Protein AF-A0A7V3ADU0-F1 (afdb_monomer_lite)

Secondary structure (DSSP, 8-state):
--------------------------PPPPHHHHHHHHHHHHHHHHHHTT-HHHHHHHHHHHHHH-TT-HHHHHHHHHHHHHTT-HHHHHHHHHHHHHHS---HHHHHHHHHHHHHTT-HHHHHHHHHHHHHHHHSTTS-HHHHH-SEEEEEEEEETTTEEEEEEEESS--TT---EEEEEEETT--EEEEEEEEEEEEE-TTSPEEEEEEEEETTEEEEEEEES--SSHHHHHHHHHHHHTT-S--SEEEEPPTTTTT--------SS--------------

Radius of gyration: 30.1 Å; chains: 1; bounding box: 126×41×64 Å

Sequence (283 aa):
MPQFRRGFRSAVLAVLAVLVPSGCEPEKPGADEEAMRALFEEARRLDAQGRHHEALVRYETILGKHPTWMSTRLNAGMAAYDSGQYQKAIGHFELIHKYGPTDWFIVRKLIQCYERVGRDDKVEEFRKKLADLRNRQDGSPLLKSYQGFTRDYMPVGTTMHLIGYEFFEPEKHGQFWLFKLEDLHRTPLSIFLLHSTPFHNASGQRLFYLTEACPGWMRIWYVGVEGRNYDWARRRVTEILQSKHTPLVVKPVPLDLDLLQVPGGTLAGKPTDENPQGAEPKK

Structure (mmCIF, N/CA/C/O backbone):
data_AF-A0A7V3ADU0-F1
#
_entry.id   AF-A0A7V3ADU0-F1
#
loop_
_atom_site.group_PDB
_atom_site.id
_atom_site.type_symbol
_atom_site.label_atom_id
_atom_site.label_alt_id
_atom_site.label_comp_id
_atom_site.label_asym_id
_atom_site.label_entity_id
_atom_site.label_seq_id
_atom_site.pdbx_PDB_ins_code
_atom_site.Cartn_x
_atom_site.Cartn_y
_atom_site.Cartn_z
_atom_site.occupancy
_atom_site.B_iso_or_equiv
_atom_site.auth_seq_id
_atom_site.auth_comp_id
_atom_site.auth_asym_id
_atom_site.auth_atom_id
_atom_site.pdbx_PDB_model_num
ATOM 1 N N . MET A 1 1 ? 104.519 -22.257 -33.222 1.00 31.58 1 MET A N 1
ATOM 2 C CA . MET A 1 1 ? 104.290 -21.588 -34.527 1.00 31.58 1 MET A CA 1
ATOM 3 C C . MET A 1 1 ? 103.259 -22.397 -35.302 1.00 31.58 1 MET A C 1
ATOM 5 O O . MET A 1 1 ? 103.362 -23.612 -35.181 1.00 31.58 1 MET A O 1
ATOM 9 N N . PRO A 1 2 ? 102.362 -21.818 -36.129 1.00 47.22 2 PRO A N 1
ATOM 10 C CA . PRO A 1 2 ? 101.916 -20.415 -36.297 1.00 47.22 2 PRO A CA 1
ATOM 11 C C . PRO A 1 2 ? 100.462 -20.205 -35.768 1.00 47.22 2 PRO A C 1
ATOM 13 O O . PRO A 1 2 ? 99.743 -21.176 -35.589 1.00 47.22 2 PRO A O 1
ATOM 16 N N . GLN A 1 3 ? 100.069 -19.025 -35.253 1.00 37.94 3 GLN A N 1
ATOM 17 C CA . GLN A 1 3 ? 99.417 -17.880 -35.950 1.00 37.94 3 GLN A CA 1
ATOM 18 C C . GLN A 1 3 ? 98.008 -18.221 -36.513 1.00 37.94 3 GLN A C 1
ATOM 20 O O . GLN A 1 3 ? 97.883 -19.199 -37.224 1.00 37.94 3 GLN A O 1
ATOM 25 N N . PHE A 1 4 ? 96.900 -17.494 -36.283 1.00 33.09 4 PHE A N 1
ATOM 26 C CA . PHE A 1 4 ? 96.720 -16.037 -36.291 1.00 33.09 4 PHE A CA 1
ATOM 27 C C . PHE A 1 4 ? 95.290 -15.611 -35.828 1.00 33.09 4 PHE A C 1
ATOM 29 O O . PHE A 1 4 ? 94.305 -16.243 -36.183 1.00 33.09 4 PHE A O 1
ATOM 36 N N . ARG A 1 5 ? 95.231 -14.457 -35.140 1.00 34.56 5 ARG A N 1
ATOM 37 C CA . ARG A 1 5 ? 94.236 -13.349 -35.177 1.00 34.56 5 ARG A CA 1
ATOM 38 C C . ARG A 1 5 ? 92.743 -13.493 -34.778 1.00 34.56 5 ARG A C 1
ATOM 40 O O . ARG A 1 5 ? 91.919 -13.995 -35.521 1.00 34.56 5 ARG A O 1
ATOM 47 N N . ARG A 1 6 ? 92.433 -12.738 -33.703 1.00 38.00 6 ARG A N 1
ATOM 48 C CA . ARG A 1 6 ? 91.493 -11.586 -33.566 1.00 38.00 6 ARG A CA 1
ATOM 49 C C . ARG A 1 6 ? 90.074 -11.685 -34.154 1.00 38.00 6 ARG A C 1
ATOM 51 O O . ARG A 1 6 ? 89.899 -11.690 -35.364 1.00 38.00 6 ARG A O 1
ATOM 58 N N . GLY A 1 7 ? 89.087 -11.420 -33.291 1.00 35.06 7 GLY A N 1
ATOM 59 C CA . GLY A 1 7 ? 87.788 -10.882 -33.706 1.00 35.06 7 GLY A CA 1
ATOM 60 C C . GLY A 1 7 ? 86.804 -10.678 -32.555 1.00 35.06 7 GLY A C 1
ATOM 61 O O . GLY A 1 7 ? 85.934 -11.506 -32.338 1.00 35.06 7 GLY A O 1
ATOM 62 N N . PHE A 1 8 ? 86.932 -9.569 -31.828 1.00 40.19 8 PHE A N 1
ATOM 63 C CA . PHE A 1 8 ? 85.918 -9.071 -30.896 1.00 40.19 8 PHE A CA 1
ATOM 64 C C . PHE A 1 8 ? 84.704 -8.594 -31.709 1.00 40.19 8 PHE A C 1
ATOM 66 O O . PHE A 1 8 ? 84.861 -7.667 -32.504 1.00 40.19 8 PHE A O 1
ATOM 73 N N . ARG A 1 9 ? 83.515 -9.178 -31.522 1.00 39.00 9 ARG A N 1
ATOM 74 C CA . ARG A 1 9 ? 82.239 -8.542 -31.891 1.00 39.00 9 ARG A CA 1
ATOM 75 C C . ARG A 1 9 ? 81.145 -8.942 -30.906 1.00 39.00 9 ARG A C 1
ATOM 77 O O . ARG A 1 9 ? 80.748 -10.100 -30.848 1.00 39.00 9 ARG A O 1
ATOM 84 N N . SER A 1 10 ? 80.683 -7.950 -30.147 1.00 41.22 10 SER A N 1
ATOM 85 C CA . SER A 1 10 ? 79.445 -7.971 -29.375 1.00 41.22 10 SER A CA 1
ATOM 86 C C . SER A 1 10 ? 78.294 -8.524 -30.214 1.00 41.22 10 SER A C 1
ATOM 88 O O . SER A 1 10 ? 78.014 -7.992 -31.288 1.00 41.22 10 SER A O 1
ATOM 90 N N . ALA A 1 11 ? 77.603 -9.541 -29.709 1.00 39.38 11 ALA A N 1
ATOM 91 C CA . ALA A 1 11 ? 76.276 -9.905 -30.184 1.00 39.38 11 ALA A CA 1
ATOM 92 C C . ALA A 1 11 ? 75.277 -9.508 -29.095 1.00 39.38 11 ALA A C 1
ATOM 94 O O . ALA A 1 11 ? 75.283 -10.030 -27.982 1.00 39.38 11 ALA A O 1
ATOM 95 N N . VAL A 1 12 ? 74.506 -8.481 -29.427 1.00 38.72 12 VAL A N 1
ATOM 96 C CA . VAL A 1 12 ? 73.470 -7.840 -28.624 1.00 38.72 12 VAL A CA 1
ATOM 97 C C . VAL A 1 12 ? 72.356 -8.841 -28.295 1.00 38.72 12 VAL A C 1
ATOM 99 O O . VAL A 1 12 ? 71.929 -9.605 -29.158 1.00 38.72 12 VAL A O 1
ATOM 102 N N . LEU A 1 13 ? 71.892 -8.810 -27.041 1.00 37.72 13 LEU A N 1
ATOM 103 C CA . LEU A 1 13 ? 70.675 -9.464 -26.551 1.00 37.72 13 LEU A CA 1
ATOM 104 C C . LEU A 1 13 ? 69.477 -9.144 -27.465 1.00 37.72 13 LEU A C 1
ATOM 106 O O . LEU A 1 13 ? 69.088 -7.984 -27.576 1.00 37.72 13 LEU A O 1
ATOM 110 N N . ALA A 1 14 ? 68.832 -10.165 -28.025 1.00 36.34 14 ALA A N 1
ATOM 111 C CA . ALA A 1 14 ? 67.485 -10.049 -28.579 1.00 36.34 14 ALA A CA 1
ATOM 112 C C . ALA A 1 14 ? 66.494 -10.714 -27.612 1.00 36.34 14 ALA A C 1
ATOM 114 O O . ALA A 1 14 ? 66.200 -11.902 -27.715 1.00 36.34 14 ALA A O 1
ATOM 115 N N . VAL A 1 15 ? 66.004 -9.944 -26.637 1.00 42.91 15 VAL A N 1
ATOM 116 C CA . VAL A 1 15 ? 64.814 -10.31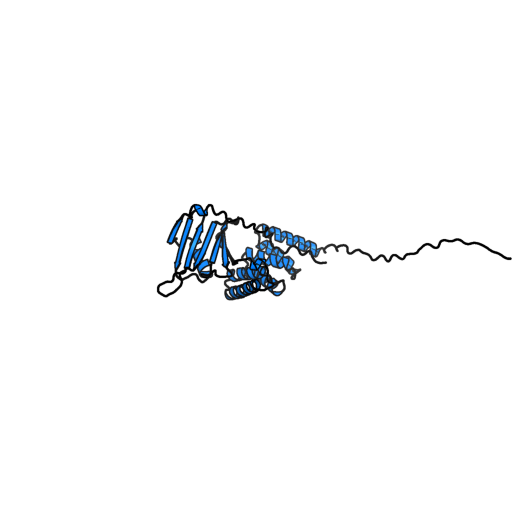2 -25.859 1.00 42.91 15 VAL A CA 1
ATOM 117 C C . VAL A 1 15 ? 63.607 -10.010 -26.741 1.00 42.91 15 VAL A C 1
ATOM 119 O O . VAL A 1 15 ? 63.278 -8.850 -26.979 1.00 42.91 15 VAL A O 1
ATOM 122 N N . LEU A 1 16 ? 62.963 -11.056 -27.256 1.00 37.78 16 LEU A N 1
ATOM 123 C CA . LEU A 1 16 ? 61.648 -10.960 -27.885 1.00 37.78 16 LEU A CA 1
ATOM 124 C C . LEU A 1 16 ? 60.620 -10.636 -26.793 1.00 37.78 16 LEU A C 1
ATOM 126 O O . LEU A 1 16 ? 60.102 -11.522 -26.117 1.00 37.78 16 LEU A O 1
ATOM 130 N N . ALA A 1 17 ? 60.352 -9.346 -26.600 1.00 41.62 17 ALA A N 1
ATOM 131 C CA . ALA A 1 17 ? 59.186 -8.887 -25.867 1.00 41.62 17 ALA A CA 1
ATOM 132 C C . ALA A 1 17 ? 57.942 -9.232 -26.696 1.00 41.62 17 ALA A C 1
ATOM 134 O O . ALA A 1 17 ? 57.637 -8.570 -27.688 1.00 41.62 17 ALA A O 1
ATOM 135 N N . VAL A 1 18 ? 57.234 -10.292 -26.307 1.00 44.09 18 VAL A N 1
ATOM 136 C CA . VAL A 1 18 ? 55.863 -10.518 -26.765 1.00 44.09 18 VAL A CA 1
ATOM 137 C C . VAL A 1 18 ? 55.027 -9.383 -26.181 1.00 44.09 18 VAL A C 1
ATOM 139 O O . VAL A 1 18 ? 54.710 -9.381 -24.993 1.00 44.09 18 VAL A O 1
ATOM 142 N N . LEU A 1 19 ? 54.719 -8.383 -27.011 1.00 41.94 19 LEU A N 1
ATOM 143 C CA . LEU A 1 19 ? 53.671 -7.414 -26.719 1.00 41.94 19 LEU A CA 1
ATOM 144 C C . LEU A 1 19 ? 52.355 -8.194 -26.634 1.00 41.94 19 LEU A C 1
ATOM 146 O O . LEU A 1 19 ? 51.742 -8.517 -27.648 1.00 41.94 19 LEU A O 1
ATOM 150 N N . VAL A 1 20 ? 51.926 -8.511 -25.417 1.00 43.88 20 VAL A N 1
ATOM 151 C CA . VAL A 1 20 ? 50.509 -8.741 -25.148 1.00 43.88 20 VAL A CA 1
ATOM 152 C C . VAL A 1 20 ? 49.863 -7.360 -25.249 1.00 43.88 20 VAL A C 1
ATOM 154 O O . VAL A 1 20 ? 50.251 -6.478 -24.478 1.00 43.88 20 VAL A O 1
ATOM 157 N N . PRO A 1 21 ? 48.936 -7.103 -26.188 1.00 41.72 21 PRO A N 1
ATOM 158 C CA . PRO A 1 21 ? 48.203 -5.853 -26.177 1.00 41.72 21 PRO A CA 1
ATOM 159 C C . PRO A 1 21 ? 47.276 -5.866 -24.955 1.00 41.72 21 PRO A C 1
ATOM 161 O O . PRO A 1 21 ? 46.146 -6.343 -25.002 1.00 41.72 21 PRO A O 1
ATOM 164 N N . SER A 1 22 ? 47.778 -5.343 -23.837 1.00 54.81 22 SER A N 1
ATOM 165 C CA . SER A 1 22 ? 46.960 -4.825 -22.745 1.00 54.81 22 SER A CA 1
ATOM 166 C C . SER A 1 22 ? 46.251 -3.581 -23.264 1.00 54.81 22 SER A C 1
ATOM 168 O O . SER A 1 22 ? 46.758 -2.469 -23.159 1.00 54.81 22 SER A O 1
ATOM 170 N N . GLY A 1 23 ? 45.097 -3.798 -23.883 1.00 45.12 23 GLY A N 1
ATOM 171 C CA . GLY A 1 23 ? 44.280 -2.752 -24.477 1.00 45.12 23 GLY A CA 1
ATOM 172 C C . GLY A 1 23 ? 42.814 -3.151 -24.490 1.00 45.12 23 GLY A C 1
ATOM 173 O O . GLY A 1 23 ? 42.194 -3.173 -25.542 1.00 45.12 23 GLY A O 1
ATOM 174 N N . CYS A 1 24 ? 42.249 -3.483 -23.327 1.00 38.91 24 CYS A N 1
ATOM 175 C CA . CYS A 1 24 ? 40.799 -3.433 -23.157 1.00 38.91 24 CYS A CA 1
ATOM 176 C C . CYS A 1 24 ? 40.421 -1.968 -22.885 1.00 38.91 24 CYS A C 1
ATOM 178 O O . CYS A 1 24 ? 40.098 -1.591 -21.755 1.00 38.91 24 CYS A O 1
ATOM 180 N N . GLU A 1 25 ? 40.513 -1.115 -23.909 1.00 46.88 25 GLU A N 1
ATOM 181 C CA . GLU A 1 25 ? 39.800 0.160 -23.855 1.00 46.88 25 GLU A CA 1
ATOM 182 C C . GLU A 1 25 ? 38.307 -0.160 -23.658 1.00 46.88 25 GLU A C 1
ATOM 184 O O . GLU A 1 25 ? 37.809 -1.119 -24.255 1.00 46.88 25 GLU A O 1
ATOM 189 N N . PRO A 1 26 ? 37.577 0.536 -22.765 1.00 49.56 26 PRO A N 1
ATOM 190 C CA . PRO A 1 26 ? 36.127 0.413 -22.734 1.00 49.56 26 PRO A CA 1
ATOM 191 C C . PRO A 1 26 ? 35.595 0.760 -24.125 1.00 49.56 26 PRO A C 1
ATOM 193 O O . PRO A 1 26 ? 35.726 1.899 -24.573 1.00 49.56 26 PRO A O 1
ATOM 196 N N . GLU A 1 27 ? 35.046 -0.243 -24.808 1.00 49.94 27 GLU A N 1
ATOM 197 C CA . GLU A 1 27 ? 34.383 -0.080 -26.094 1.00 49.94 27 GLU A CA 1
ATOM 198 C C . GLU A 1 27 ? 33.341 1.033 -25.939 1.00 49.94 27 GLU A C 1
ATOM 200 O O . GLU A 1 27 ? 32.563 1.044 -24.979 1.00 49.94 27 GLU A O 1
ATOM 205 N N . LYS A 1 28 ? 33.403 2.047 -26.808 1.00 55.00 28 LYS A N 1
ATOM 206 C CA . LYS A 1 28 ? 32.477 3.178 -26.722 1.00 55.00 28 LYS A CA 1
ATOM 207 C C . LYS A 1 28 ? 31.053 2.629 -26.855 1.00 55.00 28 LYS A C 1
ATOM 209 O O . LYS A 1 28 ? 30.822 1.846 -27.777 1.00 55.00 28 LYS A O 1
ATOM 214 N N . PRO A 1 29 ? 30.115 3.027 -25.976 1.00 60.91 29 PRO A N 1
ATOM 215 C CA . PRO A 1 29 ? 28.743 2.542 -26.050 1.00 60.91 29 PRO A CA 1
ATOM 216 C C . PRO A 1 29 ? 28.186 2.806 -27.451 1.00 60.91 29 PRO A C 1
ATOM 218 O O . PRO A 1 29 ? 28.376 3.890 -28.009 1.00 60.91 29 PRO A O 1
ATOM 221 N N . GLY A 1 30 ? 27.547 1.794 -28.040 1.00 74.75 30 GLY A N 1
ATOM 222 C CA . GLY A 1 30 ? 26.982 1.903 -29.383 1.00 74.75 30 GLY A CA 1
ATOM 223 C C . GLY A 1 30 ? 25.931 3.015 -29.455 1.00 74.75 30 GLY A C 1
ATOM 224 O O . GLY A 1 30 ? 25.286 3.331 -28.457 1.00 74.75 30 GLY A O 1
ATOM 225 N N . ALA A 1 31 ? 25.710 3.590 -30.641 1.00 74.81 31 ALA A N 1
ATOM 226 C CA . ALA A 1 31 ? 24.770 4.704 -30.828 1.00 74.81 31 ALA A CA 1
ATOM 227 C C . ALA A 1 31 ? 23.339 4.411 -30.314 1.00 74.81 31 ALA A C 1
ATOM 229 O O . ALA A 1 31 ? 22.648 5.320 -29.858 1.00 74.81 31 ALA A O 1
ATOM 230 N N . ASP A 1 32 ? 22.897 3.145 -30.342 1.00 81.88 32 ASP A N 1
ATOM 231 C CA . ASP A 1 32 ? 21.609 2.738 -29.756 1.00 81.88 32 ASP A CA 1
ATOM 232 C C . ASP A 1 32 ? 21.626 2.800 -28.219 1.00 81.88 32 ASP A C 1
ATOM 234 O O . ASP A 1 32 ? 20.651 3.238 -27.615 1.00 81.88 32 ASP A O 1
ATOM 238 N N . GLU A 1 33 ? 22.739 2.449 -27.573 1.00 80.81 33 GLU A N 1
ATOM 239 C CA . GLU A 1 33 ? 22.875 2.498 -26.114 1.00 80.81 33 GLU A CA 1
ATOM 240 C C . GLU A 1 33 ? 22.915 3.943 -25.598 1.00 80.81 33 GLU A C 1
ATOM 242 O O . GLU A 1 33 ? 22.283 4.264 -24.590 1.00 80.81 33 GLU A O 1
ATOM 247 N N . GLU A 1 34 ? 23.594 4.841 -26.317 1.00 88.00 34 GLU A N 1
ATOM 248 C CA . GLU A 1 34 ? 23.600 6.272 -26.000 1.00 88.00 34 GLU A CA 1
ATOM 249 C C . GLU A 1 34 ? 22.201 6.888 -26.155 1.00 88.00 34 GLU A C 1
ATOM 251 O O . GLU A 1 34 ? 21.737 7.611 -25.268 1.00 88.00 34 GLU A O 1
ATOM 256 N N . ALA A 1 35 ? 21.477 6.524 -27.220 1.00 91.06 35 ALA A N 1
ATOM 257 C CA . ALA A 1 35 ? 20.089 6.935 -27.410 1.00 91.06 35 ALA A CA 1
ATOM 258 C C . ALA A 1 35 ? 19.167 6.408 -26.294 1.00 91.06 35 ALA A C 1
ATOM 260 O O . ALA A 1 35 ? 18.332 7.157 -25.781 1.00 91.06 35 ALA A O 1
ATOM 261 N N . MET A 1 36 ? 19.323 5.146 -25.874 1.00 93.69 36 MET A N 1
ATOM 262 C CA . MET A 1 36 ? 18.546 4.586 -24.762 1.00 93.69 36 MET A CA 1
ATOM 263 C C . MET A 1 36 ? 18.880 5.253 -23.428 1.00 93.69 36 MET A C 1
ATOM 265 O O . MET A 1 36 ? 17.981 5.483 -22.618 1.00 93.69 36 MET A O 1
ATOM 269 N N . ARG A 1 37 ? 20.148 5.608 -23.201 1.00 92.50 37 ARG A N 1
ATOM 270 C CA . ARG A 1 37 ? 20.575 6.341 -22.006 1.00 92.50 37 ARG A CA 1
ATOM 271 C C . ARG A 1 37 ? 19.946 7.730 -21.954 1.00 92.50 37 ARG A C 1
ATOM 273 O O . ARG A 1 37 ? 19.377 8.089 -20.929 1.00 92.50 37 ARG A O 1
ATOM 280 N N . ALA A 1 38 ? 19.976 8.479 -23.057 1.00 95.12 38 ALA A N 1
ATOM 281 C CA . ALA A 1 38 ? 19.327 9.787 -23.141 1.00 95.12 38 ALA A CA 1
ATOM 282 C C . ALA A 1 38 ? 17.814 9.693 -22.874 1.00 95.12 38 ALA A C 1
ATOM 284 O O . ALA A 1 38 ? 17.264 10.480 -22.104 1.00 95.12 38 ALA A O 1
ATOM 285 N N . LEU A 1 39 ? 17.157 8.680 -23.444 1.00 96.56 39 LEU A N 1
ATOM 286 C CA . LEU A 1 39 ? 15.733 8.427 -23.235 1.00 96.56 39 LEU A CA 1
ATOM 287 C C . LEU A 1 39 ? 15.414 8.063 -21.778 1.00 96.56 39 LEU A C 1
ATOM 289 O O . LEU A 1 39 ? 14.401 8.494 -21.230 1.00 96.56 39 LEU A O 1
ATOM 293 N N . PHE A 1 40 ? 16.291 7.292 -21.135 1.00 97.25 40 PHE A N 1
ATOM 294 C CA . PHE A 1 40 ? 16.157 6.921 -19.731 1.00 97.25 40 PHE A CA 1
ATOM 295 C C . PHE A 1 40 ? 16.294 8.141 -18.811 1.00 97.25 40 PHE A C 1
ATOM 297 O O . PHE A 1 40 ? 15.533 8.285 -17.853 1.00 97.25 40 PHE A O 1
ATOM 304 N N . GLU A 1 41 ? 17.235 9.037 -19.107 1.00 97.56 41 GLU A N 1
ATOM 305 C CA . GLU A 1 41 ? 17.405 10.294 -18.374 1.00 97.56 41 GLU A CA 1
ATOM 306 C C . GLU A 1 41 ? 16.209 11.233 -18.546 1.00 97.56 41 GLU A C 1
ATOM 308 O O . GLU A 1 41 ? 15.726 11.808 -17.568 1.00 97.56 41 GLU A O 1
ATOM 313 N N . GLU A 1 42 ? 15.666 11.339 -19.761 1.00 97.88 42 GLU A N 1
ATOM 314 C CA . GLU A 1 42 ? 14.424 12.075 -20.004 1.00 97.88 42 GLU A CA 1
ATOM 315 C C . GLU A 1 42 ? 13.269 11.496 -19.177 1.00 97.88 42 GLU A C 1
ATOM 317 O O . GLU A 1 42 ? 12.553 12.252 -18.517 1.00 97.88 42 GLU A O 1
ATOM 322 N N . ALA A 1 43 ? 13.120 10.168 -19.167 1.00 97.81 43 ALA A N 1
ATOM 323 C CA . ALA A 1 43 ? 12.099 9.475 -18.390 1.00 97.81 43 ALA A CA 1
ATOM 324 C C . ALA A 1 43 ? 12.219 9.782 -16.889 1.00 97.81 43 ALA A C 1
ATOM 326 O O . ALA A 1 43 ? 11.235 10.182 -16.272 1.00 97.81 43 ALA A O 1
ATOM 327 N N . ARG A 1 44 ? 13.432 9.696 -16.319 1.00 97.69 44 ARG A N 1
ATOM 328 C CA . ARG A 1 44 ? 13.681 10.044 -14.906 1.00 97.69 44 ARG A CA 1
ATOM 329 C C . ARG A 1 44 ? 13.326 11.493 -14.602 1.00 97.69 44 ARG A C 1
ATOM 331 O O . ARG A 1 44 ? 12.733 11.783 -13.567 1.00 97.69 44 ARG A O 1
ATOM 338 N N . ARG A 1 45 ? 13.679 12.416 -15.499 1.00 98.25 45 ARG A N 1
ATOM 339 C CA . ARG A 1 45 ? 13.368 13.839 -15.333 1.00 98.25 45 ARG A CA 1
ATOM 340 C C . ARG A 1 45 ? 11.859 14.089 -15.353 1.00 98.25 45 ARG A C 1
ATOM 342 O O . ARG A 1 45 ? 11.380 14.911 -14.580 1.00 98.25 45 ARG A O 1
ATOM 349 N N . LEU A 1 46 ? 11.118 13.413 -16.234 1.00 98.12 46 LEU A N 1
ATOM 350 C CA . LEU A 1 46 ? 9.654 13.480 -16.276 1.00 98.12 46 LEU A CA 1
ATOM 351 C C . LEU A 1 46 ? 9.039 12.925 -14.987 1.00 98.12 46 LEU A C 1
ATOM 353 O O . LEU A 1 46 ? 8.158 13.558 -14.409 1.00 98.12 46 LEU A O 1
ATOM 357 N N . ASP A 1 47 ? 9.544 11.791 -14.509 1.00 93.56 47 ASP A N 1
ATOM 358 C CA . ASP A 1 47 ? 9.064 11.139 -13.291 1.00 93.56 47 ASP A CA 1
ATOM 359 C C . ASP A 1 47 ? 9.265 12.028 -12.054 1.00 93.56 47 ASP A C 1
ATOM 361 O O . ASP A 1 47 ? 8.326 12.288 -11.304 1.00 93.56 47 ASP A O 1
ATOM 365 N N . ALA A 1 48 ? 10.450 12.631 -11.922 1.00 93.69 48 ALA A N 1
ATOM 366 C CA . ALA A 1 48 ? 10.763 13.594 -10.864 1.00 93.69 48 ALA A CA 1
ATOM 367 C C . ALA A 1 48 ? 9.894 14.869 -10.908 1.00 93.69 48 ALA A C 1
ATOM 369 O O . ALA A 1 48 ? 9.766 15.568 -9.906 1.00 93.69 48 ALA A O 1
ATOM 370 N N . GLN A 1 49 ? 9.291 15.183 -12.059 1.00 94.81 49 GLN A N 1
ATOM 371 C CA . GLN A 1 49 ? 8.337 16.286 -12.225 1.00 94.81 49 GLN A CA 1
ATOM 372 C C . GLN A 1 49 ? 6.885 15.877 -11.925 1.00 94.81 49 GLN A C 1
ATOM 374 O O . GLN A 1 49 ? 5.977 16.675 -12.151 1.00 94.81 49 GLN A O 1
ATOM 379 N N . GLY A 1 50 ? 6.640 14.640 -11.480 1.00 91.12 50 GLY A N 1
ATOM 380 C CA . GLY A 1 50 ? 5.295 14.089 -11.294 1.00 91.12 50 GLY A CA 1
ATOM 381 C C . GLY A 1 50 ? 4.592 13.721 -12.607 1.00 91.12 50 GLY A C 1
ATOM 382 O O . GLY A 1 50 ? 3.414 13.365 -12.613 1.00 91.12 50 GLY A O 1
ATOM 383 N N . ARG A 1 51 ? 5.291 13.786 -13.751 1.00 96.56 51 ARG A N 1
ATOM 384 C CA . ARG A 1 51 ? 4.755 13.460 -15.086 1.00 96.56 51 ARG A CA 1
ATOM 385 C C . ARG A 1 51 ? 4.879 11.959 -15.353 1.00 96.56 51 ARG A C 1
ATOM 387 O O . ARG A 1 51 ? 5.428 11.528 -16.368 1.00 96.56 51 ARG A O 1
ATOM 394 N N . HIS A 1 52 ? 4.348 11.163 -14.428 1.00 96.56 52 HIS A N 1
ATOM 395 C CA . HIS A 1 52 ? 4.514 9.708 -14.375 1.00 96.56 52 HIS A CA 1
ATOM 396 C C . HIS A 1 52 ? 4.016 8.994 -15.642 1.00 96.56 52 HIS A C 1
ATOM 398 O O . HIS A 1 52 ? 4.639 8.046 -16.113 1.00 96.56 52 HIS A O 1
ATOM 404 N N . HIS A 1 53 ? 2.922 9.467 -16.251 1.00 97.81 53 HIS A N 1
ATOM 405 C CA . HIS A 1 53 ? 2.412 8.873 -17.492 1.00 97.81 53 HIS A CA 1
ATOM 406 C C . HIS A 1 53 ? 3.396 9.039 -18.662 1.00 97.81 53 HIS A C 1
ATOM 408 O O . HIS A 1 53 ? 3.647 8.094 -19.405 1.00 97.81 53 HIS A O 1
ATOM 414 N N . GLU A 1 54 ? 3.995 10.220 -18.809 1.00 98.19 54 GLU A N 1
ATOM 415 C CA . GLU A 1 54 ? 4.963 10.487 -19.876 1.00 98.19 54 GLU A CA 1
ATOM 416 C C . GLU A 1 54 ? 6.286 9.759 -19.624 1.00 98.19 54 GLU A C 1
ATOM 418 O O . GLU A 1 54 ? 6.870 9.205 -20.557 1.00 98.19 54 GLU A O 1
ATOM 423 N N . ALA A 1 55 ? 6.722 9.692 -18.361 1.00 98.50 55 ALA A N 1
ATOM 424 C CA . ALA A 1 55 ? 7.868 8.884 -17.955 1.00 98.50 55 ALA A CA 1
ATOM 425 C C . ALA A 1 55 ? 7.669 7.403 -18.316 1.00 98.50 55 ALA A C 1
ATOM 427 O O . ALA A 1 55 ? 8.552 6.795 -18.923 1.00 98.50 55 ALA A O 1
ATOM 428 N N . LEU A 1 56 ? 6.486 6.844 -18.027 1.00 98.50 56 LEU A N 1
ATOM 429 C CA . LEU A 1 56 ? 6.140 5.468 -18.385 1.00 98.50 56 LEU A CA 1
ATOM 430 C C . LEU A 1 56 ? 6.282 5.219 -19.889 1.00 98.50 56 LEU A C 1
ATOM 432 O O . LEU A 1 56 ? 6.903 4.232 -20.271 1.00 98.50 56 LEU A O 1
ATOM 436 N N . VAL A 1 57 ? 5.777 6.117 -20.741 1.00 98.31 57 VAL A N 1
ATOM 437 C CA . VAL A 1 57 ? 5.893 5.978 -22.206 1.00 98.31 57 VAL A CA 1
ATOM 438 C C . VAL A 1 57 ? 7.360 5.908 -22.644 1.00 98.31 57 VAL A C 1
ATOM 440 O O . VAL A 1 57 ? 7.721 5.095 -23.502 1.00 98.31 57 VAL A O 1
ATOM 443 N N . ARG A 1 58 ? 8.239 6.724 -22.044 1.00 98.25 58 ARG A N 1
ATOM 444 C CA . ARG A 1 58 ? 9.682 6.672 -22.330 1.00 98.25 58 ARG A CA 1
ATOM 445 C C . ARG A 1 58 ? 10.307 5.358 -21.865 1.00 98.25 58 ARG A C 1
ATOM 447 O O . ARG A 1 58 ? 11.048 4.744 -22.631 1.00 98.25 58 ARG A O 1
ATOM 454 N N . TYR A 1 59 ? 9.970 4.881 -20.667 1.00 98.38 59 TYR A N 1
ATOM 455 C CA . TYR A 1 59 ? 10.453 3.587 -20.180 1.00 98.38 59 TYR A CA 1
ATOM 456 C C . TYR A 1 59 ? 9.957 2.411 -21.031 1.00 98.38 59 TYR A C 1
ATOM 458 O O . TYR A 1 59 ? 10.749 1.536 -21.376 1.00 98.38 59 TYR A O 1
ATOM 466 N N . GLU A 1 60 ? 8.682 2.393 -21.425 1.00 97.94 60 GLU A N 1
ATOM 467 C CA . GLU A 1 60 ? 8.112 1.366 -22.308 1.00 97.94 60 GLU A CA 1
ATOM 468 C C . GLU A 1 60 ? 8.789 1.376 -23.691 1.00 97.94 60 GLU A C 1
ATOM 470 O O . GLU A 1 60 ? 9.040 0.312 -24.256 1.00 97.94 60 GLU A O 1
ATOM 475 N N . THR A 1 61 ? 9.181 2.552 -24.198 1.00 97.06 61 THR A N 1
ATOM 476 C CA . THR A 1 61 ? 9.950 2.672 -25.450 1.00 97.06 61 THR A CA 1
ATOM 477 C C . THR A 1 61 ? 11.318 1.991 -25.343 1.00 97.06 61 THR A C 1
ATOM 479 O O . THR A 1 61 ? 11.708 1.248 -26.244 1.00 97.06 61 THR A O 1
ATOM 482 N N . ILE A 1 62 ? 12.030 2.188 -24.227 1.00 96.88 62 ILE A N 1
ATOM 483 C CA . ILE A 1 62 ? 13.315 1.516 -23.964 1.00 96.88 62 ILE A CA 1
ATOM 484 C C . ILE A 1 62 ? 13.108 0.001 -23.881 1.00 96.88 62 ILE A C 1
ATOM 486 O O . ILE A 1 62 ? 13.820 -0.761 -24.532 1.00 96.88 62 ILE A O 1
ATOM 490 N N . LEU A 1 63 ? 12.096 -0.442 -23.129 1.00 96.06 63 LEU A N 1
ATOM 491 C CA . LEU A 1 63 ? 11.784 -1.863 -22.945 1.00 96.06 63 LEU A CA 1
ATOM 492 C C . LEU A 1 63 ? 11.319 -2.556 -24.232 1.00 96.06 63 LEU A C 1
ATOM 494 O O . LEU A 1 63 ? 11.449 -3.773 -24.333 1.00 96.06 63 LEU A O 1
ATOM 498 N N . GLY A 1 64 ? 10.799 -1.810 -25.210 1.00 95.69 64 GLY A N 1
ATOM 499 C CA . GLY A 1 64 ? 10.468 -2.339 -26.534 1.00 95.69 64 GLY A CA 1
ATOM 500 C C . GLY A 1 64 ? 11.699 -2.803 -27.319 1.00 95.69 64 GLY A C 1
ATOM 501 O O . GLY A 1 64 ? 11.613 -3.770 -28.070 1.00 95.69 64 GLY A O 1
ATOM 502 N N . LYS A 1 65 ? 12.851 -2.152 -27.112 1.00 94.31 65 LYS A N 1
ATOM 503 C CA . LYS A 1 65 ? 14.139 -2.549 -27.703 1.00 94.31 65 LYS A CA 1
ATOM 504 C C . LYS A 1 65 ? 14.930 -3.488 -26.798 1.00 94.31 65 LYS A C 1
ATOM 506 O O . LYS A 1 65 ? 15.521 -4.453 -27.270 1.00 94.31 65 LYS A O 1
ATOM 511 N N . HIS A 1 66 ? 14.903 -3.216 -25.497 1.00 93.31 66 HIS A N 1
ATOM 512 C CA . HIS A 1 66 ? 15.699 -3.903 -24.484 1.00 93.31 66 HIS A CA 1
ATOM 513 C C . HIS A 1 66 ? 14.797 -4.492 -23.386 1.00 93.31 66 HIS A C 1
ATOM 515 O O . HIS A 1 66 ? 14.771 -4.006 -22.252 1.00 93.31 66 HIS A O 1
ATOM 521 N N . PRO A 1 67 ? 14.030 -5.559 -23.684 1.00 92.50 67 PRO A N 1
ATOM 522 C CA . PRO A 1 67 ? 13.006 -6.084 -22.776 1.00 92.50 67 PRO A CA 1
ATOM 523 C C . PRO A 1 67 ? 13.570 -6.695 -21.486 1.00 92.50 67 PRO A C 1
ATOM 525 O O . PRO A 1 67 ? 12.830 -6.877 -20.515 1.00 92.50 67 PRO A O 1
ATOM 528 N N . THR A 1 68 ? 14.863 -7.011 -21.455 1.00 90.94 68 THR A N 1
ATOM 529 C CA . THR A 1 68 ? 15.552 -7.627 -20.314 1.00 90.94 68 THR A CA 1
ATOM 530 C C . THR A 1 68 ? 16.125 -6.609 -19.324 1.00 90.94 68 THR A C 1
ATOM 532 O O . THR A 1 68 ? 16.616 -7.008 -18.269 1.00 90.94 68 THR A O 1
ATOM 535 N N . TRP A 1 69 ? 16.049 -5.303 -19.608 1.00 92.94 69 TRP A N 1
ATOM 536 C CA . TRP A 1 69 ? 16.583 -4.261 -18.728 1.00 92.94 69 TRP A CA 1
ATOM 537 C C . TRP A 1 69 ? 15.710 -4.069 -17.480 1.00 92.94 69 TRP A C 1
ATOM 539 O O . TRP A 1 69 ? 14.724 -3.327 -17.470 1.00 92.94 69 TRP A O 1
ATOM 549 N N . MET A 1 70 ? 16.081 -4.760 -16.400 1.00 92.19 70 MET A N 1
ATOM 550 C CA . MET A 1 70 ? 15.289 -4.820 -15.166 1.00 92.19 70 MET A CA 1
ATOM 551 C C . MET A 1 70 ? 15.189 -3.484 -14.424 1.00 92.19 70 MET A C 1
ATOM 553 O O . MET A 1 70 ? 14.139 -3.200 -13.857 1.00 92.19 70 MET A O 1
ATOM 557 N N . SER A 1 71 ? 16.224 -2.640 -14.453 1.00 92.31 71 SER A N 1
ATOM 558 C CA . SER A 1 71 ? 16.183 -1.305 -13.833 1.00 92.31 71 SER A CA 1
ATOM 559 C C . SER A 1 71 ? 15.170 -0.389 -14.528 1.00 92.31 71 SER A C 1
ATOM 561 O O . SER A 1 71 ? 14.355 0.261 -13.878 1.00 92.31 71 SER A O 1
ATOM 563 N N . THR A 1 72 ? 15.137 -0.399 -15.862 1.00 96.19 72 THR A N 1
ATOM 564 C CA . THR A 1 72 ? 14.111 0.298 -16.649 1.00 96.19 72 THR A CA 1
ATOM 565 C C . THR A 1 72 ? 12.723 -0.266 -16.367 1.00 96.19 72 THR A C 1
ATOM 567 O O . THR A 1 72 ? 11.771 0.495 -16.213 1.00 96.19 72 THR A O 1
ATOM 570 N N . ARG A 1 73 ? 12.597 -1.592 -16.245 1.00 96.94 73 ARG A N 1
ATOM 571 C CA . ARG A 1 73 ? 11.326 -2.244 -15.908 1.00 96.94 73 ARG A CA 1
ATOM 572 C C . ARG A 1 73 ? 10.821 -1.857 -14.523 1.00 96.94 73 ARG A C 1
ATOM 574 O O . ARG A 1 73 ? 9.619 -1.663 -14.366 1.00 96.94 73 ARG A O 1
ATOM 581 N N . LEU A 1 74 ? 11.718 -1.726 -13.550 1.00 96.56 74 LEU A N 1
ATOM 582 C CA . LEU A 1 74 ? 11.389 -1.263 -12.207 1.00 96.56 74 LEU A CA 1
ATOM 583 C C . LEU A 1 74 ? 10.817 0.154 -12.251 1.00 96.56 74 LEU A C 1
ATOM 585 O O . LEU A 1 74 ? 9.733 0.384 -11.720 1.00 96.56 74 LEU A O 1
ATOM 589 N N . ASN A 1 75 ? 11.486 1.064 -12.959 1.00 97.56 75 ASN A N 1
ATOM 590 C CA . ASN A 1 75 ? 11.031 2.448 -13.081 1.00 97.56 75 ASN A CA 1
ATOM 591 C C . ASN A 1 75 ? 9.727 2.562 -13.882 1.00 97.56 75 ASN A C 1
ATOM 593 O O . ASN A 1 75 ? 8.856 3.341 -13.512 1.00 97.56 75 ASN A O 1
ATOM 597 N N . ALA A 1 76 ? 9.529 1.727 -14.908 1.00 98.31 76 ALA A N 1
ATOM 598 C CA . ALA A 1 76 ? 8.241 1.612 -15.591 1.00 98.31 76 ALA A CA 1
ATOM 599 C C . ALA A 1 76 ? 7.130 1.157 -14.630 1.00 98.31 76 ALA A C 1
ATOM 601 O O . ALA A 1 76 ? 6.057 1.750 -14.601 1.00 98.31 76 ALA A O 1
ATOM 602 N N . GLY A 1 77 ? 7.384 0.138 -13.802 1.00 98.00 77 GLY A N 1
ATOM 603 C CA . GLY A 1 77 ? 6.426 -0.324 -12.796 1.00 98.00 77 GLY A CA 1
ATOM 604 C C . GLY A 1 77 ? 6.064 0.761 -11.778 1.00 98.00 77 GLY A C 1
ATOM 605 O O . GLY A 1 77 ? 4.887 0.936 -11.465 1.00 98.00 77 GLY A O 1
ATOM 606 N N . MET A 1 78 ? 7.056 1.522 -11.311 1.00 97.50 78 MET A N 1
ATOM 607 C CA . MET A 1 78 ? 6.860 2.658 -10.404 1.00 97.50 78 MET A CA 1
ATOM 608 C C . MET A 1 78 ? 6.043 3.778 -11.058 1.00 97.50 78 MET A C 1
ATOM 610 O O . MET A 1 78 ? 4.981 4.122 -10.551 1.00 97.50 78 MET A O 1
ATOM 614 N N . ALA A 1 79 ? 6.447 4.250 -12.239 1.00 98.00 79 ALA A N 1
ATOM 615 C CA . ALA A 1 79 ? 5.726 5.287 -12.978 1.00 98.00 79 ALA A CA 1
ATOM 616 C C . ALA A 1 79 ? 4.290 4.857 -13.347 1.00 98.00 79 ALA A C 1
ATOM 618 O O . ALA A 1 79 ? 3.350 5.656 -13.309 1.00 98.00 79 ALA A O 1
ATOM 619 N N . ALA A 1 80 ? 4.073 3.577 -13.668 1.00 98.44 80 ALA A N 1
ATOM 620 C CA . ALA A 1 80 ? 2.737 3.025 -13.874 1.00 98.44 80 ALA A CA 1
ATOM 621 C C . ALA A 1 80 ? 1.899 3.046 -12.586 1.00 98.44 80 ALA A C 1
ATOM 623 O O . ALA A 1 80 ? 0.721 3.392 -12.639 1.00 98.44 80 ALA A O 1
ATOM 624 N N . TYR A 1 81 ? 2.489 2.715 -11.435 1.00 96.50 81 TYR A N 1
ATOM 625 C CA . TYR A 1 81 ? 1.806 2.774 -10.142 1.00 96.50 81 TYR A CA 1
ATOM 626 C C . TYR A 1 81 ? 1.420 4.212 -9.772 1.00 96.50 81 TYR A C 1
ATOM 628 O O . TYR A 1 81 ? 0.256 4.473 -9.463 1.00 96.50 81 TYR A O 1
ATOM 636 N N . ASP A 1 82 ? 2.366 5.146 -9.874 1.00 92.94 82 ASP A N 1
ATOM 637 C CA . ASP A 1 82 ? 2.182 6.546 -9.478 1.00 92.94 82 ASP A CA 1
ATOM 638 C C . ASP A 1 82 ? 1.238 7.303 -10.433 1.00 92.94 82 ASP A C 1
ATOM 640 O O . ASP A 1 82 ? 0.525 8.215 -10.022 1.00 92.94 82 ASP A O 1
ATOM 644 N N . SER A 1 83 ? 1.131 6.869 -11.695 1.00 94.12 83 SER A N 1
ATOM 645 C CA . SER A 1 83 ? 0.104 7.350 -12.639 1.00 94.12 83 SER A CA 1
ATOM 646 C C . SER A 1 83 ? -1.262 6.659 -12.500 1.00 94.12 83 SER A C 1
ATOM 648 O O . SER A 1 83 ? -2.154 6.901 -13.314 1.00 94.12 83 SER A O 1
ATOM 650 N N . GLY A 1 84 ? -1.449 5.778 -11.510 1.00 93.44 84 GLY A N 1
ATOM 651 C CA . GLY A 1 84 ? -2.704 5.055 -11.278 1.00 93.44 84 GLY A CA 1
ATOM 652 C C . GLY A 1 84 ? -2.987 3.915 -12.268 1.00 93.44 84 GLY A C 1
ATOM 653 O O . GLY A 1 84 ? -4.051 3.298 -12.220 1.00 93.44 84 GLY A O 1
ATOM 654 N N . GLN A 1 85 ? -2.041 3.579 -13.150 1.00 97.44 85 GLN A N 1
ATOM 655 C CA . GLN A 1 85 ? -2.134 2.474 -14.110 1.00 97.44 85 GLN A CA 1
ATOM 656 C C . GLN A 1 85 ? -1.752 1.136 -13.451 1.00 97.44 85 GLN A C 1
ATOM 658 O O . GLN A 1 85 ? -0.843 0.430 -13.895 1.00 97.44 85 GLN A O 1
ATOM 663 N N . TYR A 1 86 ? -2.466 0.758 -12.388 1.00 97.38 86 TYR A N 1
ATOM 664 C CA . TYR A 1 86 ? -2.099 -0.368 -11.520 1.00 97.38 86 TYR A CA 1
ATOM 665 C C . TYR A 1 86 ? -1.979 -1.712 -12.253 1.00 97.38 86 TYR A C 1
ATOM 667 O O . TYR A 1 86 ? -1.072 -2.482 -11.960 1.00 97.38 86 TYR A O 1
ATOM 675 N N . GLN A 1 87 ? -2.824 -1.984 -13.254 1.00 98.31 87 GLN A N 1
ATOM 676 C CA . GLN A 1 87 ? -2.723 -3.213 -14.058 1.00 98.31 87 GLN A CA 1
ATOM 677 C C . GLN A 1 87 ? -1.408 -3.294 -14.852 1.00 98.31 87 GLN A C 1
ATOM 679 O O . GLN A 1 87 ? -0.788 -4.354 -14.922 1.00 98.31 87 GLN A O 1
ATOM 684 N N . LYS A 1 88 ? -0.929 -2.169 -15.403 1.00 98.25 88 LYS A N 1
ATOM 685 C CA . LYS A 1 88 ? 0.385 -2.124 -16.064 1.00 98.25 88 LYS A CA 1
ATOM 686 C C . LYS A 1 88 ? 1.519 -2.292 -15.058 1.00 98.25 88 LYS A C 1
ATOM 688 O O . LYS A 1 88 ? 2.463 -3.034 -15.323 1.00 98.25 88 LYS A O 1
ATOM 693 N N . ALA A 1 89 ? 1.407 -1.643 -13.897 1.00 98.44 89 ALA A N 1
ATOM 694 C CA . ALA A 1 89 ? 2.379 -1.778 -12.816 1.00 98.44 89 ALA A CA 1
ATOM 695 C C . ALA A 1 89 ? 2.540 -3.248 -12.391 1.00 98.44 89 ALA A C 1
ATOM 697 O O . ALA A 1 89 ? 3.668 -3.734 -12.312 1.00 98.44 89 ALA A O 1
ATOM 698 N N . ILE A 1 90 ? 1.426 -3.980 -12.232 1.00 98.44 90 ILE A N 1
ATOM 699 C CA . ILE A 1 90 ? 1.421 -5.432 -11.979 1.00 98.44 90 ILE A CA 1
ATOM 700 C C . ILE A 1 90 ? 2.223 -6.158 -13.058 1.00 98.44 90 ILE A C 1
ATOM 702 O O . ILE A 1 90 ? 3.154 -6.881 -12.720 1.00 98.44 90 ILE A O 1
ATOM 706 N N . GLY A 1 91 ? 1.941 -5.916 -14.342 1.00 97.94 91 GLY A N 1
ATOM 707 C CA . GLY A 1 91 ? 2.669 -6.560 -15.441 1.00 97.94 91 GLY A CA 1
ATOM 708 C C . GLY A 1 91 ? 4.187 -6.345 -15.380 1.00 97.94 91 GLY A C 1
ATOM 709 O O . GLY A 1 91 ? 4.960 -7.287 -15.567 1.00 97.94 91 GLY A O 1
ATOM 710 N N . HIS A 1 92 ? 4.644 -5.129 -15.064 1.00 97.88 92 HIS A N 1
ATOM 711 C CA . HIS A 1 92 ? 6.074 -4.860 -14.887 1.00 97.88 92 HIS A CA 1
ATOM 712 C C . HIS A 1 92 ? 6.654 -5.568 -13.657 1.00 97.88 92 HIS A C 1
ATOM 714 O O . HIS A 1 92 ? 7.693 -6.222 -13.774 1.00 97.88 92 HIS A O 1
ATOM 720 N N . PHE A 1 93 ? 5.996 -5.473 -12.500 1.00 97.75 93 PHE A N 1
ATOM 721 C CA . PHE A 1 93 ? 6.492 -6.060 -11.255 1.00 97.75 93 PHE A CA 1
ATOM 722 C C . PHE A 1 93 ? 6.446 -7.590 -11.251 1.00 97.75 93 PHE A C 1
ATOM 724 O O . PHE A 1 93 ? 7.366 -8.212 -10.727 1.00 97.75 93 PHE A O 1
ATOM 731 N N . GLU A 1 94 ? 5.451 -8.222 -11.873 1.00 96.75 94 GLU A N 1
ATOM 732 C CA . GLU A 1 94 ? 5.391 -9.682 -12.005 1.00 96.75 94 GLU A CA 1
ATOM 733 C C . GLU A 1 94 ? 6.511 -10.221 -12.891 1.00 96.75 94 GLU A C 1
ATOM 735 O O . GLU A 1 94 ? 7.097 -11.258 -12.582 1.00 96.75 94 GLU A O 1
ATOM 740 N N . LEU A 1 95 ? 6.866 -9.503 -13.959 1.00 95.75 95 LEU A N 1
ATOM 741 C CA . LEU A 1 95 ? 8.016 -9.859 -14.787 1.00 95.75 95 LEU A CA 1
ATOM 742 C C . LEU A 1 95 ? 9.331 -9.753 -14.003 1.00 95.75 95 LEU A C 1
ATOM 744 O O . LEU A 1 95 ? 10.170 -10.647 -14.117 1.00 95.75 95 LEU A O 1
ATOM 748 N N . ILE A 1 9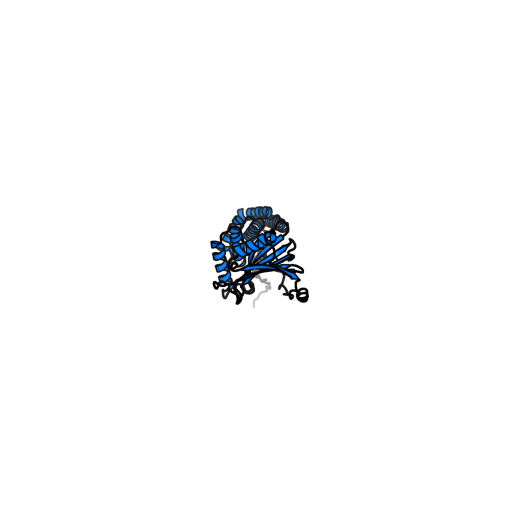6 ? 9.498 -8.720 -13.168 1.00 95.81 96 ILE A N 1
ATOM 749 C CA . ILE A 1 96 ? 10.662 -8.619 -12.271 1.00 95.81 96 ILE A CA 1
ATOM 750 C C . ILE A 1 96 ? 10.643 -9.756 -11.247 1.00 95.81 96 ILE A C 1
ATOM 752 O O . ILE A 1 96 ? 11.661 -10.400 -11.040 1.00 95.81 96 ILE A O 1
ATOM 756 N N . HIS A 1 97 ? 9.492 -10.055 -10.645 1.00 94.81 97 HIS A N 1
ATOM 757 C CA . HIS A 1 97 ? 9.367 -11.138 -9.672 1.00 94.81 97 HIS A CA 1
ATOM 758 C C . HIS A 1 97 ? 9.677 -12.516 -10.278 1.00 94.81 97 HIS A C 1
ATOM 760 O O . HIS A 1 97 ? 10.236 -13.373 -9.598 1.00 94.81 97 HIS A O 1
ATOM 766 N N . LYS A 1 98 ? 9.323 -12.729 -11.552 1.00 93.69 98 LYS A N 1
ATOM 767 C CA . LYS A 1 98 ? 9.513 -13.997 -12.264 1.00 93.69 98 LYS A CA 1
ATOM 768 C C . LYS A 1 98 ? 10.940 -14.209 -12.770 1.00 93.69 98 LYS A C 1
ATOM 770 O O . LYS A 1 98 ? 11.413 -15.341 -12.757 1.00 93.69 98 LYS A O 1
ATOM 775 N N . TYR A 1 99 ? 11.589 -13.157 -13.269 1.00 90.69 99 TYR A N 1
ATOM 776 C CA . TYR A 1 99 ? 12.863 -13.269 -13.996 1.00 90.69 99 TYR A CA 1
ATOM 777 C C . TYR A 1 99 ? 14.025 -12.510 -13.351 1.00 90.69 99 TYR A C 1
ATOM 779 O O . TYR A 1 99 ? 15.177 -12.731 -13.717 1.00 90.69 99 TYR A O 1
ATOM 787 N N . GLY A 1 100 ? 13.736 -11.584 -12.443 1.00 81.81 100 GLY A N 1
ATOM 788 C CA . GLY A 1 100 ? 14.723 -10.808 -11.709 1.00 81.81 100 GLY A CA 1
ATOM 789 C C . GLY A 1 100 ? 14.984 -11.365 -10.308 1.00 81.81 100 GLY A C 1
ATOM 790 O O . GLY A 1 100 ? 14.483 -12.430 -9.937 1.00 81.81 100 GLY A O 1
ATOM 791 N N . PRO A 1 101 ? 15.771 -10.636 -9.502 1.00 73.88 101 PRO A N 1
ATOM 792 C CA . PRO A 1 101 ? 15.973 -10.968 -8.101 1.00 73.88 101 PRO A CA 1
ATOM 793 C C . PRO A 1 101 ? 14.638 -11.008 -7.352 1.00 73.88 101 PRO A C 1
ATOM 795 O O . PRO A 1 101 ? 13.828 -10.083 -7.439 1.00 73.88 101 PRO A O 1
ATOM 798 N N . THR A 1 102 ? 14.412 -12.077 -6.589 1.00 74.81 102 THR A N 1
ATOM 799 C CA . THR A 1 102 ? 13.255 -12.177 -5.694 1.00 74.81 102 THR A CA 1
ATOM 800 C C . THR A 1 102 ? 13.462 -11.263 -4.485 1.00 74.81 102 THR A C 1
ATOM 802 O O . THR A 1 102 ? 13.896 -11.705 -3.425 1.00 74.81 102 THR A O 1
ATOM 805 N N . ASP A 1 103 ? 13.171 -9.976 -4.662 1.00 84.38 103 ASP A N 1
ATOM 806 C CA . ASP A 1 103 ? 13.311 -8.948 -3.631 1.00 84.38 103 ASP A CA 1
ATOM 807 C C . ASP A 1 103 ? 11.969 -8.658 -2.934 1.00 84.38 103 ASP A C 1
ATOM 809 O O . ASP A 1 103 ? 10.906 -8.565 -3.560 1.00 84.38 103 ASP A O 1
ATOM 813 N N . TRP A 1 104 ? 12.026 -8.483 -1.615 1.00 92.81 104 TRP A N 1
ATOM 814 C CA . TRP A 1 104 ? 10.892 -8.118 -0.773 1.00 92.81 104 TRP A CA 1
ATOM 815 C C . TRP A 1 104 ? 10.287 -6.768 -1.173 1.00 92.81 104 TRP A C 1
ATOM 817 O O . TRP A 1 104 ? 9.080 -6.574 -1.009 1.00 92.81 104 TRP A O 1
ATOM 827 N N . PHE A 1 105 ? 11.084 -5.863 -1.753 1.00 93.06 105 PHE A N 1
ATOM 828 C CA . PHE A 1 105 ? 10.588 -4.599 -2.297 1.00 93.06 105 PHE A CA 1
ATOM 829 C C . PHE A 1 105 ? 9.544 -4.825 -3.403 1.00 93.06 105 PHE A C 1
ATOM 831 O O . PHE A 1 105 ? 8.465 -4.227 -3.370 1.00 93.06 105 PHE A O 1
ATOM 838 N N . ILE A 1 106 ? 9.832 -5.728 -4.347 1.00 95.69 106 ILE A N 1
ATOM 839 C CA . ILE A 1 106 ? 8.936 -6.057 -5.467 1.00 95.69 106 ILE A CA 1
ATOM 840 C C . ILE A 1 106 ? 7.677 -6.752 -4.957 1.00 95.69 106 ILE A C 1
ATOM 842 O O . ILE A 1 106 ? 6.572 -6.409 -5.373 1.00 95.69 106 ILE A O 1
ATOM 846 N N . VAL A 1 107 ? 7.824 -7.673 -4.000 1.00 96.06 107 VAL A N 1
ATOM 847 C CA . VAL A 1 107 ? 6.683 -8.329 -3.344 1.00 96.06 107 VAL A CA 1
ATOM 848 C C . VAL A 1 107 ? 5.768 -7.296 -2.679 1.00 96.06 107 VAL A C 1
ATOM 850 O O . VAL A 1 107 ? 4.556 -7.331 -2.882 1.00 96.06 107 VAL A O 1
ATOM 853 N N . ARG A 1 108 ? 6.331 -6.321 -1.954 1.00 95.38 108 ARG A N 1
ATOM 854 C CA . ARG A 1 108 ? 5.563 -5.222 -1.350 1.00 95.38 108 ARG A CA 1
ATOM 855 C C . ARG A 1 108 ? 4.844 -4.372 -2.403 1.00 95.38 108 ARG A C 1
ATOM 857 O O . ARG A 1 108 ? 3.692 -3.999 -2.196 1.00 95.38 108 ARG A O 1
ATOM 864 N N . LYS A 1 109 ? 5.493 -4.069 -3.532 1.00 96.31 109 LYS A N 1
ATOM 865 C CA . LYS A 1 109 ? 4.870 -3.312 -4.631 1.00 96.31 109 LYS A CA 1
ATOM 866 C C . LYS A 1 109 ? 3.729 -4.079 -5.297 1.00 96.31 109 LYS A C 1
ATOM 868 O O . LYS A 1 109 ? 2.710 -3.470 -5.611 1.00 96.31 109 LYS A O 1
ATOM 873 N N . LEU A 1 110 ? 3.846 -5.399 -5.438 1.00 97.44 110 LEU A N 1
ATOM 874 C CA . LEU A 1 110 ? 2.750 -6.246 -5.914 1.00 97.44 110 LEU A CA 1
ATOM 875 C C . LEU A 1 110 ? 1.562 -6.236 -4.949 1.00 97.44 110 LEU A C 1
ATOM 877 O O . LEU A 1 110 ? 0.438 -6.090 -5.416 1.00 97.44 110 LEU A O 1
ATOM 881 N N . ILE A 1 111 ? 1.793 -6.301 -3.630 1.00 96.50 111 ILE A N 1
ATOM 882 C CA . ILE A 1 111 ? 0.718 -6.153 -2.631 1.00 96.50 111 ILE A CA 1
ATOM 883 C C . ILE A 1 111 ? -0.027 -4.830 -2.842 1.00 96.50 111 ILE A C 1
ATOM 885 O O . ILE A 1 111 ? -1.242 -4.845 -3.007 1.00 96.50 111 ILE A O 1
ATOM 889 N N . GLN A 1 112 ? 0.703 -3.712 -2.926 1.00 96.00 112 GLN A N 1
ATOM 890 C CA . GLN A 1 112 ? 0.113 -2.389 -3.163 1.00 96.00 112 GLN A CA 1
ATOM 891 C C . GLN A 1 112 ? -0.711 -2.359 -4.453 1.00 96.00 112 GLN A C 1
ATOM 893 O O . GLN A 1 112 ? -1.844 -1.892 -4.456 1.00 96.00 112 GLN A O 1
ATOM 898 N N . CYS A 1 113 ? -0.187 -2.885 -5.562 1.00 97.06 113 CYS A N 1
ATOM 899 C CA . CYS A 1 113 ? -0.933 -2.889 -6.817 1.00 97.06 113 CYS A CA 1
ATOM 900 C C . CYS A 1 113 ? -2.202 -3.747 -6.739 1.00 97.06 113 CYS A C 1
ATOM 902 O O . CYS A 1 113 ? -3.254 -3.321 -7.213 1.00 97.06 113 CYS A O 1
ATOM 904 N N . TYR A 1 114 ? -2.105 -4.942 -6.148 1.00 97.44 114 TYR A N 1
ATOM 905 C CA . TYR A 1 114 ? -3.225 -5.871 -6.025 1.00 97.44 114 TYR A CA 1
ATOM 906 C C . TYR A 1 114 ? -4.325 -5.353 -5.101 1.00 97.44 114 TYR A C 1
ATOM 908 O O . TYR A 1 114 ? -5.504 -5.507 -5.420 1.00 97.44 114 TYR A O 1
ATOM 916 N N . GLU A 1 115 ? -3.946 -4.647 -4.039 1.00 94.19 115 GLU A N 1
ATOM 917 C CA . GLU A 1 115 ? -4.856 -3.902 -3.170 1.00 94.19 115 GLU A CA 1
ATOM 918 C C . GLU A 1 115 ? -5.621 -2.836 -3.977 1.00 94.19 115 GLU A C 1
ATOM 920 O O . GLU A 1 115 ? -6.846 -2.742 -3.914 1.00 94.19 115 GLU A O 1
ATOM 925 N N . ARG A 1 116 ? -4.927 -2.074 -4.836 1.00 93.19 116 ARG A N 1
ATOM 926 C CA . ARG A 1 116 ? -5.559 -1.028 -5.658 1.00 93.19 116 ARG A CA 1
ATOM 927 C C . ARG A 1 116 ? -6.522 -1.563 -6.722 1.00 93.19 116 ARG A C 1
ATOM 929 O O . ARG A 1 116 ? -7.436 -0.831 -7.102 1.00 93.19 116 ARG A O 1
ATOM 936 N N . VAL A 1 117 ? -6.348 -2.803 -7.182 1.00 95.38 117 VAL A N 1
ATOM 937 C CA . VAL A 1 117 ? -7.258 -3.456 -8.146 1.00 95.38 117 VAL A CA 1
ATOM 938 C C . VAL A 1 117 ? -8.281 -4.395 -7.494 1.00 95.38 117 VAL A C 1
ATOM 940 O O . VAL A 1 117 ? -9.045 -5.030 -8.219 1.00 95.38 117 VAL A O 1
ATOM 943 N N . GLY A 1 118 ? -8.316 -4.488 -6.158 1.00 93.50 118 GLY A N 1
ATOM 944 C CA . GLY A 1 118 ? -9.286 -5.305 -5.417 1.00 93.50 118 GLY A CA 1
ATOM 945 C C . GLY A 1 118 ? -9.102 -6.814 -5.607 1.00 93.50 118 GLY A C 1
ATOM 946 O O . GLY A 1 118 ? -10.077 -7.548 -5.755 1.00 93.50 118 GLY A O 1
ATOM 947 N N . ARG A 1 119 ? -7.850 -7.278 -5.691 1.00 96.25 119 ARG A N 1
ATOM 948 C CA . ARG A 1 119 ? -7.497 -8.700 -5.829 1.00 96.25 119 ARG A CA 1
ATOM 949 C C . ARG A 1 119 ? -6.970 -9.258 -4.514 1.00 96.25 119 ARG A C 1
ATOM 951 O O . ARG A 1 119 ? -5.782 -9.548 -4.379 1.00 96.25 119 ARG A O 1
ATOM 958 N N . ASP A 1 120 ? -7.876 -9.422 -3.557 1.00 92.06 120 ASP A N 1
ATOM 959 C CA . ASP A 1 120 ? -7.567 -9.846 -2.184 1.00 92.06 120 ASP A CA 1
ATOM 960 C C . ASP A 1 120 ? -6.871 -11.213 -2.133 1.00 92.06 120 ASP A C 1
ATOM 962 O O . ASP A 1 120 ? -5.971 -11.436 -1.324 1.00 92.06 120 ASP A O 1
ATOM 966 N N . ASP A 1 121 ? -7.226 -12.113 -3.056 1.00 95.75 121 ASP A N 1
ATOM 967 C CA . ASP A 1 121 ? -6.579 -13.415 -3.221 1.00 95.75 121 ASP A CA 1
ATOM 968 C C . ASP A 1 121 ? -5.071 -13.271 -3.468 1.00 95.75 121 ASP A C 1
ATOM 970 O O . ASP A 1 121 ? -4.256 -13.971 -2.860 1.00 95.75 121 ASP A O 1
ATOM 974 N N . LYS A 1 122 ? -4.694 -12.312 -4.319 1.00 97.62 122 LYS A N 1
ATOM 975 C CA . LYS A 1 122 ? -3.300 -11.999 -4.624 1.00 97.62 122 LYS A CA 1
ATOM 976 C C . LYS A 1 122 ? -2.626 -11.216 -3.513 1.00 97.62 122 LYS A C 1
ATOM 978 O O . LYS A 1 122 ? -1.461 -11.488 -3.225 1.00 97.62 122 LYS A O 1
ATOM 983 N N . VAL A 1 123 ? -3.335 -10.299 -2.858 1.00 95.12 123 VAL A N 1
ATOM 984 C CA . VAL A 1 123 ? -2.790 -9.591 -1.694 1.00 95.12 123 VAL A CA 1
ATOM 985 C C . VAL A 1 123 ? -2.362 -10.588 -0.617 1.00 95.12 123 VAL A C 1
ATOM 987 O O . VAL A 1 123 ? -1.217 -10.543 -0.168 1.00 95.12 123 VAL A O 1
ATOM 990 N N . GLU A 1 124 ? -3.219 -11.546 -0.264 1.00 93.31 124 GLU A N 1
ATOM 991 C CA . GLU A 1 124 ? -2.896 -12.548 0.754 1.00 93.31 124 GLU A CA 1
ATOM 992 C C . GLU A 1 124 ? -1.815 -13.542 0.296 1.00 93.31 124 GLU A C 1
ATOM 994 O O . GLU A 1 124 ? -0.980 -13.961 1.103 1.00 93.31 124 GLU A O 1
ATOM 999 N N . GLU A 1 125 ? -1.764 -13.887 -0.996 1.00 96.06 125 GLU A N 1
ATOM 1000 C CA . GLU A 1 125 ? -0.666 -14.676 -1.573 1.00 96.06 125 GLU A CA 1
ATOM 1001 C C . GLU A 1 125 ? 0.692 -13.978 -1.369 1.00 96.06 125 GLU A C 1
ATOM 1003 O O . GLU A 1 125 ? 1.629 -14.567 -0.821 1.00 96.06 125 GLU A O 1
ATOM 1008 N N . PHE A 1 126 ? 0.811 -12.715 -1.786 1.00 96.31 126 PHE A N 1
ATOM 1009 C CA . PHE A 1 126 ? 2.072 -11.976 -1.707 1.00 96.31 126 PHE A CA 1
ATOM 1010 C C . PHE A 1 126 ? 2.414 -11.529 -0.286 1.00 96.31 126 PHE A C 1
ATOM 1012 O O . PHE A 1 126 ? 3.594 -11.478 0.061 1.00 96.31 126 PHE A O 1
ATOM 1019 N N . ARG A 1 127 ? 1.419 -11.299 0.574 1.00 94.06 127 ARG A N 1
ATOM 1020 C CA . ARG A 1 127 ? 1.630 -11.067 2.006 1.00 94.06 127 ARG A CA 1
ATOM 1021 C C . ARG A 1 127 ? 2.311 -12.265 2.671 1.00 94.06 127 ARG A C 1
ATOM 1023 O O . ARG A 1 127 ? 3.282 -12.076 3.402 1.00 94.06 127 ARG A O 1
ATOM 1030 N N . LYS A 1 128 ? 1.849 -13.492 2.397 1.00 93.75 128 LYS A N 1
ATOM 1031 C CA . LYS A 1 128 ? 2.498 -14.718 2.902 1.00 93.75 128 LYS A CA 1
ATOM 1032 C C . LYS A 1 128 ? 3.935 -14.825 2.400 1.00 93.75 128 LYS A C 1
ATOM 1034 O O . LYS A 1 128 ? 4.842 -15.001 3.205 1.00 93.75 128 LYS A O 1
ATOM 1039 N N . LYS A 1 129 ? 4.161 -14.587 1.102 1.00 94.81 129 LYS A N 1
ATOM 1040 C CA . LYS A 1 129 ? 5.517 -14.544 0.523 1.00 94.81 129 LYS A CA 1
ATOM 1041 C C . LYS A 1 129 ? 6.416 -13.517 1.216 1.00 94.81 129 LYS A C 1
ATOM 1043 O O . LYS A 1 129 ? 7.582 -13.805 1.465 1.00 94.81 129 LYS A O 1
ATOM 1048 N N . LEU A 1 130 ? 5.899 -12.328 1.534 1.00 94.81 130 LEU A N 1
ATOM 1049 C CA . LEU A 1 130 ? 6.662 -11.289 2.229 1.00 94.81 130 LEU A CA 1
ATOM 1050 C C . LEU A 1 130 ? 7.054 -11.725 3.648 1.00 94.81 130 LEU A C 1
ATOM 1052 O O . LEU A 1 130 ? 8.195 -11.516 4.058 1.00 94.81 130 LEU A O 1
ATOM 1056 N N . ALA A 1 131 ? 6.132 -12.363 4.374 1.00 92.19 131 ALA A N 1
ATOM 1057 C CA . ALA A 1 131 ? 6.406 -12.927 5.692 1.00 92.19 131 ALA A CA 1
ATOM 1058 C C . ALA A 1 131 ? 7.455 -14.052 5.625 1.00 92.19 131 ALA A C 1
ATOM 1060 O O . ALA A 1 131 ? 8.394 -14.061 6.421 1.00 92.19 131 ALA A O 1
ATOM 1061 N N . ASP A 1 132 ? 7.361 -14.942 4.635 1.00 92.56 132 ASP A N 1
ATOM 1062 C CA . ASP A 1 132 ? 8.355 -15.995 4.412 1.00 92.56 132 ASP A CA 1
ATOM 1063 C C . ASP A 1 132 ? 9.739 -15.397 4.129 1.00 92.56 132 ASP A C 1
ATOM 1065 O O . ASP A 1 132 ? 10.726 -15.810 4.735 1.00 92.56 132 ASP A O 1
ATOM 1069 N N . LEU A 1 133 ? 9.822 -14.379 3.262 1.00 93.38 133 LEU A N 1
ATOM 1070 C CA . LEU A 1 133 ? 11.071 -13.663 2.974 1.00 93.38 133 LEU A CA 1
ATOM 1071 C C . LEU A 1 133 ? 11.675 -13.014 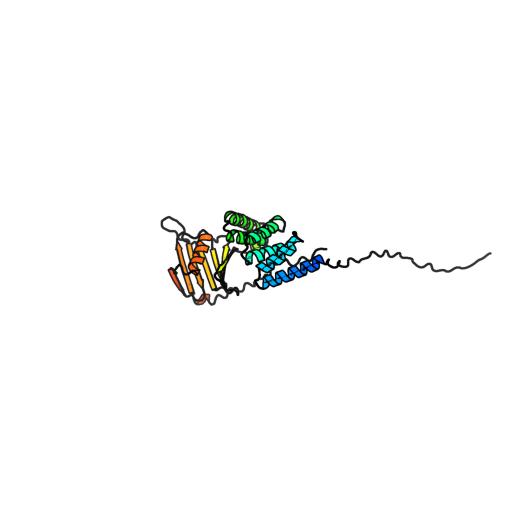4.226 1.00 93.38 133 LEU A C 1
ATOM 1073 O O . LEU A 1 133 ? 12.896 -13.033 4.388 1.00 93.38 133 LEU A O 1
ATOM 1077 N N . ARG A 1 134 ? 10.842 -12.467 5.119 1.00 91.94 134 ARG A N 1
ATOM 1078 C CA . ARG A 1 134 ? 11.288 -11.883 6.395 1.00 91.94 134 ARG A CA 1
ATOM 1079 C C . ARG A 1 134 ? 11.863 -12.942 7.333 1.00 91.94 134 ARG A C 1
ATOM 1081 O O . ARG A 1 134 ? 12.881 -12.695 7.976 1.00 91.94 134 ARG A O 1
ATOM 1088 N N . ASN A 1 135 ? 11.237 -14.114 7.387 1.00 91.25 135 ASN A N 1
ATOM 1089 C CA . ASN A 1 135 ? 11.581 -15.179 8.330 1.00 91.25 135 ASN A CA 1
ATOM 1090 C C . ASN A 1 135 ? 12.734 -16.080 7.862 1.00 91.25 135 ASN A C 1
ATOM 1092 O O . ASN A 1 135 ? 13.273 -16.850 8.657 1.00 91.25 135 ASN A O 1
ATOM 1096 N N . ARG A 1 136 ? 13.143 -15.990 6.592 1.00 92.06 136 ARG A N 1
ATOM 1097 C CA . ARG A 1 136 ? 14.306 -16.717 6.068 1.00 92.06 136 ARG A CA 1
ATOM 1098 C C . ARG A 1 136 ? 15.575 -16.399 6.855 1.00 92.06 136 ARG A C 1
ATOM 1100 O O . ARG A 1 136 ? 15.866 -15.240 7.161 1.00 92.06 136 ARG A O 1
ATOM 1107 N N . GLN A 1 137 ? 16.386 -17.422 7.117 1.00 90.62 137 GLN A N 1
ATOM 1108 C CA . GLN A 1 137 ? 17.661 -17.259 7.818 1.00 90.62 137 GLN A CA 1
ATOM 1109 C C . GLN A 1 137 ? 18.597 -16.306 7.056 1.00 90.62 137 GLN A C 1
ATOM 1111 O O . GLN A 1 137 ? 19.125 -15.368 7.649 1.00 90.62 137 GLN A O 1
ATOM 1116 N N . ASP A 1 138 ? 18.679 -16.463 5.737 1.00 89.19 138 ASP A N 1
ATOM 1117 C CA . ASP A 1 138 ? 19.401 -15.616 4.780 1.00 89.19 138 ASP A CA 1
ATOM 1118 C C . ASP A 1 138 ? 18.581 -14.409 4.271 1.00 89.19 138 ASP A C 1
ATOM 1120 O O . ASP A 1 138 ? 18.997 -13.704 3.355 1.00 89.19 138 ASP A O 1
ATOM 1124 N N . GLY A 1 139 ? 17.412 -14.143 4.866 1.00 85.56 139 GLY A N 1
ATOM 1125 C CA . GLY A 1 139 ? 16.551 -13.016 4.506 1.00 85.56 139 GLY A CA 1
ATOM 1126 C C . GLY A 1 139 ? 17.163 -11.650 4.838 1.00 85.56 139 GLY A C 1
ATOM 1127 O O . GLY A 1 139 ? 17.953 -11.520 5.780 1.00 85.56 139 GLY A O 1
ATOM 1128 N N . SER A 1 140 ? 16.734 -10.624 4.093 1.00 90.38 140 SER A N 1
ATOM 1129 C CA . SER A 1 140 ? 17.202 -9.234 4.205 1.00 90.38 140 SER A CA 1
ATOM 1130 C C . SER A 1 140 ? 17.169 -8.714 5.655 1.00 90.38 140 SER A C 1
ATOM 1132 O O . SER A 1 140 ? 16.095 -8.694 6.269 1.00 90.38 140 SER A O 1
ATOM 1134 N N . PRO A 1 141 ? 18.304 -8.232 6.207 1.00 91.94 141 PRO A N 1
ATOM 1135 C CA . PRO A 1 141 ? 18.338 -7.599 7.526 1.00 91.94 141 PRO A CA 1
ATOM 1136 C C . PRO A 1 141 ? 17.410 -6.385 7.620 1.00 91.94 141 PRO A C 1
ATOM 1138 O O . PRO A 1 141 ? 16.771 -6.170 8.649 1.00 91.94 141 PRO A O 1
ATOM 1141 N N . LEU A 1 142 ? 17.286 -5.628 6.526 1.00 90.38 142 LEU A N 1
ATOM 1142 C CA . LEU A 1 142 ? 16.411 -4.464 6.458 1.00 90.38 142 LEU A CA 1
ATOM 1143 C C . LEU A 1 142 ? 14.942 -4.873 6.608 1.00 90.38 142 LEU A C 1
ATOM 1145 O O . LEU A 1 142 ? 14.239 -4.318 7.447 1.00 90.38 142 LEU A O 1
ATOM 1149 N N . LEU A 1 143 ? 14.498 -5.905 5.885 1.00 91.19 143 LEU A N 1
ATOM 1150 C CA . LEU A 1 143 ? 13.131 -6.417 6.019 1.00 91.19 143 LEU A CA 1
ATOM 1151 C C . LEU A 1 143 ? 12.847 -6.937 7.436 1.00 91.19 143 LEU A C 1
ATOM 1153 O O . LEU A 1 143 ? 11.765 -6.712 7.973 1.00 91.19 143 LEU A O 1
ATOM 1157 N N . LYS A 1 144 ? 13.821 -7.610 8.059 1.00 91.06 144 LYS A N 1
ATOM 1158 C CA . LYS A 1 144 ? 13.715 -8.085 9.448 1.00 91.06 144 LYS A CA 1
ATOM 1159 C C . LYS A 1 144 ? 13.591 -6.934 10.445 1.00 91.06 144 LYS A C 1
ATOM 1161 O O . LYS A 1 144 ? 12.864 -7.072 11.425 1.00 91.06 144 LYS A O 1
ATOM 1166 N N . SER A 1 145 ? 14.259 -5.808 10.181 1.00 90.12 145 SER A N 1
ATOM 1167 C CA . SER A 1 145 ? 14.189 -4.609 11.028 1.00 90.12 145 SER A CA 1
ATOM 1168 C C . SER A 1 145 ? 12.830 -3.905 10.983 1.00 90.12 145 SER A C 1
ATOM 1170 O O . SER A 1 145 ? 12.484 -3.165 11.902 1.00 90.12 145 SER A O 1
ATOM 1172 N N . TYR A 1 146 ? 12.040 -4.137 9.934 1.00 88.31 146 TYR A N 1
ATOM 1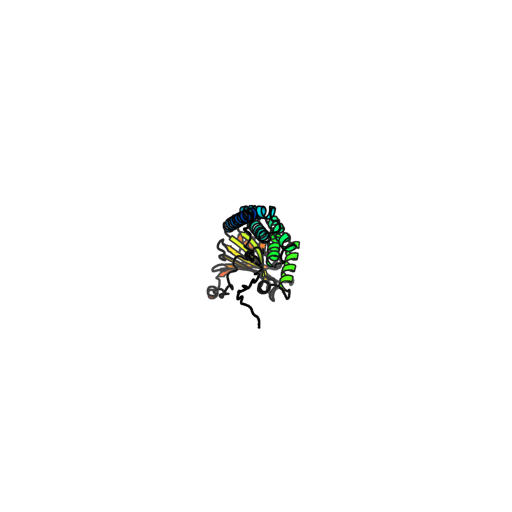173 C CA . TYR A 1 146 ? 10.733 -3.517 9.797 1.00 88.31 146 TYR A CA 1
ATOM 1174 C C . TYR A 1 146 ? 9.684 -4.198 10.678 1.00 88.31 146 TYR A C 1
ATOM 1176 O O . TYR A 1 146 ? 9.509 -5.418 10.665 1.00 88.31 146 TYR A O 1
ATOM 1184 N N . GLN A 1 147 ? 8.933 -3.370 11.406 1.00 86.25 147 GLN A N 1
ATOM 1185 C CA . GLN A 1 147 ? 7.772 -3.794 12.195 1.00 86.25 147 GLN A CA 1
ATOM 1186 C C . GLN A 1 147 ? 6.539 -4.057 11.317 1.00 86.25 147 GLN A C 1
ATOM 1188 O O . GLN A 1 147 ? 5.632 -4.791 11.702 1.00 86.25 147 GLN A O 1
ATOM 1193 N N . GLY A 1 148 ? 6.516 -3.485 10.114 1.00 88.56 148 GLY A N 1
ATOM 1194 C CA . GLY A 1 148 ? 5.418 -3.596 9.168 1.00 88.56 148 GLY A CA 1
ATOM 1195 C C . GLY A 1 148 ? 5.811 -3.135 7.773 1.00 88.56 148 GLY A C 1
ATOM 1196 O O . GLY A 1 148 ? 6.968 -2.815 7.503 1.00 88.56 148 GLY A O 1
ATOM 1197 N N . PHE A 1 149 ? 4.837 -3.079 6.877 1.00 90.56 149 PHE A N 1
ATOM 1198 C CA . PHE A 1 149 ? 5.016 -2.608 5.513 1.00 90.56 149 PHE A CA 1
ATOM 1199 C C . PHE A 1 149 ? 3.861 -1.700 5.090 1.00 90.56 149 PHE A C 1
ATOM 1201 O O . PHE A 1 149 ? 2.747 -1.772 5.606 1.00 90.56 149 PHE A O 1
ATOM 1208 N N . THR A 1 150 ? 4.133 -0.825 4.124 1.00 91.94 150 THR A N 1
ATOM 1209 C CA . THR A 1 150 ? 3.092 -0.039 3.458 1.00 91.94 150 THR A CA 1
ATOM 1210 C C . THR A 1 150 ? 2.247 -0.964 2.594 1.00 91.94 150 THR A C 1
ATOM 1212 O O . THR A 1 150 ? 2.734 -1.456 1.569 1.00 91.94 150 THR A O 1
ATOM 1215 N N . ARG A 1 151 ? 1.002 -1.188 3.016 1.00 92.25 151 ARG A N 1
ATOM 1216 C CA . ARG A 1 151 ? 0.022 -2.025 2.323 1.00 92.25 151 ARG A CA 1
ATOM 1217 C C . ARG A 1 151 ? -0.684 -1.261 1.211 1.00 92.25 151 ARG A C 1
ATOM 1219 O O . ARG A 1 151 ? -0.819 -1.793 0.118 1.00 92.25 151 ARG A O 1
ATOM 1226 N N . ASP A 1 152 ? -1.074 -0.018 1.479 1.00 92.12 152 ASP A N 1
ATOM 1227 C CA . ASP A 1 152 ? -1.818 0.817 0.533 1.00 92.12 152 ASP A CA 1
ATOM 1228 C C . ASP A 1 152 ? -1.300 2.259 0.549 1.00 92.12 152 ASP A C 1
ATOM 1230 O O . ASP A 1 152 ? -0.832 2.764 1.575 1.00 92.12 152 ASP A O 1
ATOM 1234 N N . TYR A 1 153 ? -1.400 2.921 -0.597 1.00 89.12 153 TYR A N 1
ATOM 1235 C CA . TYR A 1 153 ? -1.060 4.324 -0.791 1.00 89.12 153 TYR A CA 1
ATOM 1236 C C . TYR A 1 153 ? -2.168 4.969 -1.624 1.00 89.12 153 TYR A C 1
ATOM 1238 O O . TYR A 1 153 ? -2.315 4.681 -2.815 1.00 89.12 153 TYR A O 1
ATOM 1246 N N . MET A 1 154 ? -2.973 5.813 -0.983 1.00 91.00 154 MET A N 1
ATOM 1247 C CA . MET A 1 154 ? -4.220 6.326 -1.543 1.00 91.00 154 MET A CA 1
ATOM 1248 C C . MET A 1 154 ? -4.162 7.849 -1.674 1.00 91.00 154 MET A C 1
ATOM 1250 O O . MET A 1 154 ? -3.990 8.526 -0.661 1.00 91.00 154 MET A O 1
ATOM 1254 N N . PRO A 1 155 ? -4.360 8.423 -2.871 1.00 89.19 155 PRO A N 1
ATOM 1255 C CA . PRO A 1 155 ? -4.561 9.860 -2.989 1.00 89.19 155 PRO A CA 1
ATOM 1256 C C . PRO A 1 155 ? -5.878 10.264 -2.310 1.00 89.19 155 PRO A C 1
ATOM 1258 O O . PRO A 1 155 ? -6.914 9.618 -2.490 1.00 89.19 155 PRO A O 1
ATOM 1261 N N . VAL A 1 156 ? -5.836 11.343 -1.531 1.00 90.75 156 VAL A N 1
ATOM 1262 C CA . VAL A 1 156 ? -6.996 11.965 -0.886 1.00 90.75 156 VAL A CA 1
ATOM 1263 C C . VAL A 1 156 ? -7.114 13.390 -1.415 1.00 90.75 156 VAL A C 1
ATOM 1265 O O . VAL A 1 156 ? -6.331 14.274 -1.072 1.00 90.75 156 VAL A O 1
ATOM 1268 N N . GLY A 1 157 ? -8.095 13.614 -2.290 1.00 87.38 157 GLY A N 1
ATOM 1269 C CA . GLY A 1 157 ? -8.177 14.864 -3.044 1.00 87.38 157 GLY A CA 1
ATOM 1270 C C . GLY A 1 157 ? -6.963 15.042 -3.962 1.00 87.38 157 GLY A C 1
ATOM 1271 O O . GLY A 1 157 ? -6.461 14.072 -4.525 1.00 87.38 157 GLY A O 1
ATOM 1272 N N . THR A 1 158 ? -6.505 16.284 -4.128 1.00 86.00 158 THR A N 1
ATOM 1273 C CA . THR A 1 158 ? -5.366 16.636 -4.998 1.00 86.00 158 THR A CA 1
ATOM 1274 C C . THR A 1 158 ? -4.088 16.981 -4.234 1.00 86.00 158 THR A C 1
ATOM 1276 O O . THR A 1 158 ? -3.053 17.205 -4.855 1.00 86.00 158 THR A O 1
ATOM 1279 N N . THR A 1 159 ? -4.144 17.058 -2.901 1.00 88.44 159 THR A N 1
ATOM 1280 C CA . THR A 1 159 ? -3.062 17.617 -2.072 1.00 88.44 159 THR A CA 1
ATOM 1281 C C . THR A 1 159 ? -2.605 16.706 -0.940 1.00 88.44 159 THR A C 1
ATOM 1283 O O . THR A 1 159 ? -1.669 17.060 -0.223 1.00 88.44 159 THR A O 1
ATOM 1286 N N . MET A 1 160 ? -3.251 15.555 -0.748 1.00 93.12 160 MET A N 1
ATOM 1287 C CA . MET A 1 160 ? -2.966 14.673 0.377 1.00 93.12 160 MET A CA 1
ATOM 1288 C C . MET A 1 160 ? -2.874 13.218 -0.058 1.00 93.12 160 MET A C 1
ATOM 1290 O O . MET A 1 160 ? -3.456 12.804 -1.062 1.00 93.12 160 MET A O 1
ATOM 1294 N N . HIS A 1 161 ? -2.179 12.432 0.753 1.00 92.75 161 HIS A N 1
ATOM 1295 C CA . HIS A 1 161 ? -2.066 10.993 0.594 1.00 92.75 161 HIS A CA 1
ATOM 1296 C C . HIS A 1 161 ? -2.327 10.300 1.925 1.00 92.75 161 HIS A C 1
ATOM 1298 O O . HIS A 1 161 ? -1.784 10.681 2.960 1.00 92.75 161 HIS A O 1
ATOM 1304 N N . LEU A 1 162 ? -3.161 9.267 1.890 1.00 95.50 162 LEU A N 1
ATOM 1305 C CA . LEU A 1 162 ? -3.403 8.370 3.005 1.00 95.50 162 LEU A CA 1
ATOM 1306 C C . LEU A 1 162 ? -2.596 7.092 2.790 1.00 95.50 162 LEU A C 1
ATOM 1308 O O . LEU A 1 162 ? -2.808 6.355 1.826 1.00 95.50 162 LEU A O 1
ATOM 1312 N N . ILE A 1 163 ? -1.684 6.820 3.711 1.00 94.31 163 ILE A N 1
ATOM 1313 C CA . ILE A 1 163 ? -0.794 5.665 3.670 1.00 94.31 163 ILE A CA 1
ATOM 1314 C C . ILE A 1 163 ? -1.280 4.651 4.695 1.00 94.31 163 ILE A C 1
ATOM 1316 O O . ILE A 1 163 ? -1.293 4.942 5.889 1.00 94.31 163 ILE A O 1
ATOM 1320 N N . GLY A 1 164 ? -1.675 3.467 4.238 1.00 94.44 164 GLY A N 1
ATOM 1321 C CA . GLY A 1 164 ? -2.070 2.364 5.102 1.00 94.44 164 GLY A CA 1
ATOM 1322 C C . GLY A 1 164 ? -0.901 1.428 5.388 1.00 94.44 164 GLY A C 1
ATOM 1323 O O . GLY A 1 164 ? -0.291 0.882 4.467 1.00 94.44 164 GLY A O 1
ATOM 1324 N N . TYR A 1 165 ? -0.614 1.218 6.665 1.00 91.25 165 TYR A N 1
ATOM 1325 C CA . TYR A 1 165 ? 0.446 0.347 7.153 1.00 91.25 165 TYR A CA 1
ATOM 1326 C C . TYR A 1 165 ? -0.137 -0.912 7.788 1.00 91.25 165 TYR A C 1
ATOM 1328 O O . TYR A 1 165 ? -1.092 -0.858 8.567 1.00 91.25 165 TYR A O 1
ATOM 1336 N N . GLU A 1 166 ? 0.489 -2.040 7.469 1.00 88.56 166 GLU A N 1
ATOM 1337 C CA . GLU A 1 166 ? 0.218 -3.340 8.066 1.00 88.56 166 GLU A CA 1
ATOM 1338 C C . GLU A 1 166 ? 1.448 -3.810 8.844 1.00 88.56 166 GLU A C 1
ATOM 1340 O O . GLU A 1 166 ? 2.555 -3.843 8.307 1.00 88.56 166 GLU A O 1
ATOM 1345 N N . PHE A 1 167 ? 1.256 -4.189 10.105 1.00 85.94 167 PHE A N 1
ATOM 1346 C CA . PHE A 1 167 ? 2.315 -4.748 10.945 1.00 85.94 167 PHE A CA 1
ATOM 1347 C C . PHE A 1 167 ? 2.477 -6.251 10.685 1.00 85.94 167 PHE A C 1
ATOM 1349 O O . PHE A 1 167 ? 1.490 -6.967 10.510 1.00 85.94 167 PHE A O 1
ATOM 1356 N N . PHE A 1 168 ? 3.722 -6.739 10.650 1.00 82.25 168 PHE A N 1
ATOM 1357 C CA . PHE A 1 168 ? 4.017 -8.153 10.378 1.00 82.25 168 PHE A CA 1
ATOM 1358 C C . PHE A 1 168 ? 3.541 -9.071 11.500 1.00 82.25 168 PHE A C 1
ATOM 1360 O O . PHE A 1 168 ? 2.978 -10.135 11.244 1.00 82.25 168 PHE A O 1
ATOM 1367 N N . GLU A 1 169 ? 3.780 -8.650 12.736 1.00 70.94 169 GLU A N 1
ATOM 1368 C CA . GLU A 1 169 ? 3.362 -9.360 13.931 1.00 70.94 169 GLU A CA 1
ATOM 1369 C C . GLU A 1 169 ? 2.282 -8.523 14.612 1.00 70.94 169 GLU A C 1
ATOM 1371 O O . GLU A 1 169 ? 2.509 -7.341 14.882 1.00 70.94 169 GLU A O 1
ATOM 1376 N N . PRO A 1 170 ? 1.100 -9.085 14.903 1.00 59.22 170 PRO A N 1
ATOM 1377 C CA . PRO A 1 170 ? 0.263 -8.473 15.912 1.00 59.22 170 PRO A CA 1
ATOM 1378 C C . PRO A 1 170 ? 1.063 -8.486 17.222 1.00 59.22 170 PRO A C 1
ATOM 1380 O O . PRO A 1 170 ? 1.422 -9.561 17.707 1.00 59.22 170 PRO A O 1
ATOM 1383 N N . GLU A 1 171 ? 1.355 -7.320 17.813 1.00 52.97 171 GLU A N 1
ATOM 1384 C CA . GLU A 1 171 ? 1.812 -7.286 19.209 1.00 52.97 171 GLU A CA 1
ATOM 1385 C C . GLU A 1 171 ? 0.786 -8.029 20.088 1.00 52.97 171 GLU A C 1
ATOM 1387 O O . GLU A 1 171 ? -0.337 -8.281 19.646 1.00 52.97 171 GLU A O 1
ATOM 1392 N N . LYS A 1 172 ? 1.150 -8.374 21.334 1.00 50.28 172 LYS A N 1
ATOM 1393 C CA . LYS A 1 172 ? 0.424 -9.255 22.288 1.00 50.28 172 LYS A CA 1
ATOM 1394 C C . LYS A 1 172 ? -1.120 -9.172 22.336 1.00 50.28 172 LYS A C 1
ATOM 1396 O O . LYS A 1 172 ? -1.743 -10.062 22.915 1.00 50.28 172 LYS A O 1
ATOM 1401 N N . HIS A 1 173 ? -1.752 -8.137 21.790 1.00 53.09 173 HIS A N 1
ATOM 1402 C CA . HIS A 1 173 ? -3.188 -7.902 21.837 1.00 53.09 173 HIS A CA 1
ATOM 1403 C C . HIS A 1 173 ? -3.957 -8.007 20.506 1.00 53.09 173 HIS A C 1
ATOM 1405 O O . HIS A 1 173 ? -5.182 -8.104 20.592 1.00 53.09 173 HIS A O 1
ATOM 1411 N N . GLY A 1 174 ? -3.325 -8.081 19.324 1.00 60.00 174 GLY A N 1
ATOM 1412 C CA . GLY A 1 174 ? -4.041 -8.261 18.045 1.00 60.00 174 GLY A CA 1
ATOM 1413 C C . GLY A 1 174 ? -3.471 -7.477 16.857 1.00 60.00 174 GLY A C 1
ATOM 1414 O O . GLY A 1 174 ? -2.399 -6.896 16.945 1.00 60.00 174 GLY A O 1
ATOM 1415 N N . GLN A 1 175 ? -4.166 -7.517 15.712 1.00 64.19 175 GLN A N 1
ATOM 1416 C CA . GLN A 1 175 ? -3.771 -6.791 14.494 1.00 64.19 175 GLN A CA 1
ATOM 1417 C C . GLN A 1 175 ? -3.948 -5.277 14.671 1.00 64.19 175 GLN A C 1
ATOM 1419 O O . GLN A 1 175 ? -4.961 -4.826 15.212 1.00 64.19 175 GLN A O 1
ATOM 1424 N N . PHE A 1 176 ? -2.976 -4.518 14.168 1.00 77.56 176 PHE A N 1
ATOM 1425 C CA . PHE A 1 176 ? -2.965 -3.059 14.162 1.00 77.56 176 PHE A CA 1
ATOM 1426 C C . PHE A 1 176 ? -3.059 -2.562 12.724 1.00 77.56 176 PHE A C 1
ATOM 1428 O O . PHE A 1 176 ? -2.297 -3.011 11.865 1.00 77.56 176 PHE A O 1
ATOM 1435 N N . TRP A 1 177 ? -3.951 -1.606 12.477 1.00 88.50 177 TRP A N 1
ATOM 1436 C CA . TRP A 1 177 ? -3.979 -0.872 11.214 1.00 88.50 177 TRP A CA 1
ATOM 1437 C C . TRP A 1 177 ? -3.667 0.583 11.496 1.00 88.50 177 TRP A C 1
ATOM 1439 O O . TRP A 1 177 ? -4.420 1.260 12.200 1.00 88.50 177 TRP A O 1
ATOM 1449 N N . LEU A 1 178 ? -2.552 1.054 10.951 1.00 92.00 178 LEU A N 1
ATOM 1450 C CA . LEU A 1 178 ? -2.156 2.448 11.054 1.00 92.00 178 LEU A CA 1
ATOM 1451 C C . LEU A 1 178 ? -2.382 3.117 9.706 1.00 92.00 178 LEU A C 1
ATOM 1453 O O . LEU A 1 178 ? -1.952 2.604 8.676 1.00 92.00 178 LEU A O 1
ATOM 1457 N N . PHE A 1 179 ? -3.034 4.274 9.714 1.00 95.56 179 PHE A N 1
ATOM 1458 C CA . PHE A 1 179 ? -3.171 5.110 8.532 1.00 95.56 179 PHE A CA 1
ATOM 1459 C C . PHE A 1 179 ? -2.558 6.473 8.804 1.00 95.56 179 PHE A C 1
ATOM 1461 O O . PHE A 1 179 ? -2.941 7.148 9.755 1.00 95.56 179 PHE A O 1
ATOM 1468 N N . LYS A 1 180 ? -1.613 6.886 7.968 1.00 95.25 180 LYS A N 1
ATOM 1469 C CA . LYS A 1 180 ? -0.962 8.191 8.059 1.00 95.25 180 LYS A CA 1
ATOM 1470 C C . LYS A 1 180 ? -1.464 9.070 6.925 1.00 95.25 180 LYS A C 1
ATOM 1472 O O . LYS A 1 180 ? -1.316 8.700 5.765 1.00 95.25 180 LYS A O 1
ATOM 1477 N N . LEU A 1 181 ? -2.064 10.205 7.258 1.00 96.00 181 LEU A N 1
ATOM 1478 C CA . LEU A 1 181 ? -2.420 11.236 6.295 1.00 96.00 181 LEU A CA 1
ATOM 1479 C C . LEU A 1 181 ? -1.259 12.225 6.186 1.00 96.00 181 LEU A C 1
ATOM 1481 O O . LEU A 1 181 ? -0.832 12.784 7.197 1.00 96.00 181 LEU A O 1
ATOM 1485 N N . GLU A 1 182 ? -0.772 12.447 4.974 1.00 94.12 182 GLU A N 1
ATOM 1486 C CA . GLU A 1 182 ? 0.304 13.389 4.668 1.00 94.12 182 GLU A CA 1
ATOM 1487 C C . GLU A 1 182 ? -0.130 14.397 3.602 1.00 94.12 182 GLU A C 1
ATOM 1489 O O . GLU A 1 182 ? -0.982 14.091 2.766 1.00 94.12 182 GLU A O 1
ATOM 1494 N N . ASP A 1 183 ? 0.479 15.582 3.609 1.00 91.38 183 ASP A N 1
ATOM 1495 C CA . ASP A 1 183 ? 0.420 16.516 2.480 1.00 91.38 183 ASP A CA 1
ATOM 1496 C C . ASP A 1 183 ? 1.423 16.138 1.362 1.00 91.38 183 ASP A C 1
ATOM 1498 O O . ASP A 1 183 ? 2.172 15.161 1.460 1.00 91.38 183 ASP A O 1
ATOM 1502 N N . LEU A 1 184 ? 1.474 16.927 0.282 1.00 86.31 184 LEU A N 1
ATOM 1503 C CA . LEU A 1 184 ? 2.433 16.732 -0.820 1.00 86.31 184 LEU A CA 1
ATOM 1504 C C . LEU A 1 184 ? 3.908 16.885 -0.405 1.00 86.31 184 LEU A C 1
ATOM 1506 O O . LEU A 1 184 ? 4.796 16.404 -1.107 1.00 86.31 184 LEU A O 1
ATOM 1510 N N . HIS A 1 185 ? 4.180 17.536 0.726 1.00 86.44 185 HIS A N 1
ATOM 1511 C CA . HIS A 1 185 ? 5.517 17.707 1.293 1.00 86.44 185 HIS A CA 1
ATOM 1512 C C . HIS A 1 185 ? 5.881 16.595 2.287 1.00 86.44 185 HIS A C 1
ATOM 1514 O O . HIS A 1 185 ? 6.953 16.647 2.890 1.00 86.44 185 HIS A O 1
ATOM 1520 N N . ARG A 1 186 ? 5.028 15.565 2.420 1.00 85.25 186 ARG A N 1
ATOM 1521 C CA . ARG A 1 186 ? 5.163 14.455 3.377 1.00 85.25 186 ARG A CA 1
ATOM 1522 C C . ARG A 1 186 ? 5.056 14.900 4.839 1.00 85.25 186 ARG A C 1
ATOM 1524 O O . ARG A 1 186 ? 5.498 14.187 5.744 1.00 85.25 186 ARG A O 1
ATOM 1531 N N . THR A 1 187 ? 4.453 16.061 5.088 1.00 88.94 187 THR A N 1
ATOM 1532 C CA . THR A 1 187 ? 4.140 16.529 6.437 1.00 88.94 187 THR A CA 1
ATOM 1533 C C . THR A 1 187 ? 2.986 15.692 6.984 1.00 88.94 187 THR A C 1
ATOM 1535 O O . THR A 1 187 ? 1.921 15.660 6.361 1.00 88.94 187 THR A O 1
ATOM 1538 N N . PRO A 1 188 ? 3.140 15.016 8.137 1.00 89.88 188 PRO A N 1
ATOM 1539 C CA . PRO A 1 188 ? 2.042 14.287 8.758 1.00 89.88 188 PRO A CA 1
ATOM 1540 C C . PRO A 1 188 ? 0.948 15.260 9.213 1.00 89.88 188 PRO A C 1
ATOM 1542 O O . PRO A 1 188 ? 1.198 16.141 10.031 1.00 89.88 188 PRO A O 1
ATOM 1545 N N . LEU A 1 189 ? -0.269 15.079 8.705 1.00 91.62 189 LEU A N 1
ATOM 1546 C CA . LEU A 1 189 ? -1.446 15.868 9.081 1.00 91.62 189 LEU A CA 1
ATOM 1547 C C . LEU A 1 189 ? -2.268 15.170 10.164 1.00 91.62 189 LEU A C 1
ATOM 1549 O O . LEU A 1 189 ? -2.815 15.814 11.059 1.00 91.62 189 LEU A O 1
ATOM 1553 N N . SER A 1 190 ? -2.377 13.846 10.065 1.00 93.88 190 SER A N 1
ATOM 1554 C CA . SER A 1 190 ? -3.162 13.036 10.987 1.00 93.88 190 SER A CA 1
ATOM 1555 C C . SER A 1 190 ? -2.698 11.581 10.970 1.00 93.88 190 SER A C 1
ATOM 1557 O O . SER A 1 190 ? -2.252 11.074 9.938 1.00 93.88 190 SER A O 1
ATOM 1559 N N . ILE A 1 191 ? -2.795 10.902 12.109 1.00 94.62 191 ILE A N 1
ATOM 1560 C CA . ILE A 1 191 ? -2.508 9.472 12.242 1.00 94.62 191 ILE A CA 1
ATOM 1561 C C . ILE A 1 191 ? -3.731 8.789 12.832 1.00 94.62 191 ILE A C 1
ATOM 1563 O O . ILE A 1 191 ? -4.147 9.094 13.948 1.00 94.62 191 ILE A O 1
ATOM 1567 N N . PHE A 1 192 ? -4.265 7.819 12.103 1.00 95.12 192 PHE A N 1
ATOM 1568 C CA . PHE A 1 192 ? -5.322 6.940 12.566 1.00 95.12 192 PHE A CA 1
ATOM 1569 C C . PHE A 1 192 ? -4.728 5.611 13.008 1.00 95.12 192 PHE A C 1
ATOM 1571 O O . PHE A 1 192 ? -3.907 5.027 12.302 1.00 95.12 192 PHE A O 1
ATOM 1578 N N . LEU A 1 193 ? -5.180 5.107 14.149 1.00 92.19 193 LEU A N 1
ATOM 1579 C CA . LEU A 1 193 ? -4.792 3.802 14.663 1.00 92.19 193 LEU A CA 1
ATOM 1580 C C . LEU A 1 193 ? -6.045 3.009 15.012 1.00 92.19 193 LEU A C 1
ATOM 1582 O O . LEU A 1 193 ? -6.792 3.379 15.921 1.00 92.19 193 LEU A O 1
ATOM 1586 N N . LEU A 1 194 ? -6.266 1.912 14.290 1.00 91.19 194 LEU A N 1
ATOM 1587 C CA . LEU A 1 194 ? -7.222 0.893 14.692 1.00 91.19 194 LEU A CA 1
ATOM 1588 C C . LEU A 1 194 ? -6.494 -0.201 15.451 1.00 91.19 194 LEU A C 1
ATOM 1590 O O . LEU A 1 194 ? -5.549 -0.801 14.937 1.00 91.19 194 LEU A O 1
ATOM 1594 N N . HIS A 1 195 ? -6.973 -0.481 16.654 1.00 86.19 195 HIS A N 1
ATOM 1595 C CA . HIS A 1 195 ? -6.371 -1.492 17.499 1.00 86.19 195 HIS A CA 1
ATOM 1596 C C . HIS A 1 195 ? -7.392 -2.216 18.356 1.00 86.19 195 HIS A C 1
ATOM 1598 O O . HIS A 1 195 ? -8.476 -1.724 18.669 1.00 86.19 195 HIS A O 1
ATOM 1604 N N . SER A 1 196 ? -7.036 -3.445 18.689 1.00 85.38 196 SER A N 1
ATOM 1605 C CA . SER A 1 196 ? -7.782 -4.337 19.560 1.00 85.38 196 SER A CA 1
ATOM 1606 C C . SER A 1 196 ? -7.648 -3.944 21.028 1.00 85.38 196 SER A C 1
ATOM 1608 O O . SER A 1 196 ? -6.550 -3.675 21.511 1.00 85.38 196 SER A O 1
ATOM 1610 N N . THR A 1 197 ? -8.750 -4.022 21.767 1.00 85.12 197 THR A N 1
ATOM 1611 C CA . THR A 1 197 ? -8.771 -3.906 23.231 1.00 85.12 197 THR A CA 1
ATOM 1612 C C . THR A 1 197 ? -8.684 -5.287 23.905 1.00 85.12 197 THR A C 1
ATOM 1614 O O . THR A 1 197 ? -8.928 -6.315 23.256 1.00 85.12 197 THR A O 1
ATOM 1617 N N . PRO A 1 198 ? -8.405 -5.351 25.222 1.00 87.31 198 PRO A N 1
ATOM 1618 C CA . PRO A 1 198 ? -8.659 -6.548 26.031 1.00 87.31 198 PRO A CA 1
ATOM 1619 C C . PRO A 1 198 ? -10.152 -6.767 26.351 1.00 87.31 198 PRO A C 1
ATOM 1621 O O . PRO A 1 198 ? -10.514 -7.808 26.901 1.00 87.31 198 PRO A O 1
ATOM 1624 N N . PHE A 1 199 ? -11.024 -5.811 26.023 1.00 90.25 199 PHE A N 1
ATOM 1625 C CA . PHE A 1 199 ? -12.447 -5.855 26.343 1.00 90.25 199 PHE A CA 1
ATOM 1626 C C . PHE A 1 199 ? -13.244 -6.634 25.293 1.00 90.25 199 PHE A C 1
ATOM 1628 O O . PHE A 1 199 ? -12.880 -6.709 24.116 1.00 90.25 199 PHE A O 1
ATOM 1635 N N . HIS A 1 200 ? -14.361 -7.203 25.738 1.00 92.81 200 HIS A N 1
ATOM 1636 C CA . HIS A 1 200 ? -15.280 -7.969 24.907 1.00 92.81 200 HIS A CA 1
ATOM 1637 C C . HIS A 1 200 ? -16.709 -7.469 25.132 1.00 92.81 200 HIS A C 1
ATOM 1639 O O . HIS A 1 200 ? -17.036 -6.981 26.214 1.00 92.81 200 HIS A O 1
ATOM 1645 N N . ASN A 1 201 ? -17.560 -7.577 24.113 1.00 93.56 201 ASN A N 1
ATOM 1646 C CA . ASN A 1 201 ? -18.992 -7.335 24.266 1.00 93.56 201 ASN A CA 1
ATOM 1647 C C . ASN A 1 201 ? -19.677 -8.507 25.002 1.00 93.56 201 ASN A C 1
ATOM 1649 O O . ASN A 1 201 ? -19.057 -9.531 25.289 1.00 93.56 201 ASN A O 1
ATOM 1653 N N . ALA A 1 202 ? -20.984 -8.386 25.252 1.00 94.69 202 ALA A N 1
ATOM 1654 C CA . ALA A 1 202 ? -21.770 -9.418 25.937 1.00 94.69 202 ALA A CA 1
ATOM 1655 C C . ALA A 1 202 ? -21.769 -10.789 25.226 1.00 94.69 202 ALA A C 1
ATOM 1657 O O . ALA A 1 202 ? -21.946 -11.813 25.875 1.00 94.69 202 ALA A O 1
ATOM 1658 N N . SER A 1 203 ? -21.535 -10.823 23.910 1.00 95.81 203 SER A N 1
ATOM 1659 C CA . SER A 1 203 ? -21.406 -12.062 23.126 1.00 95.81 203 SER A CA 1
ATOM 1660 C C . SER A 1 203 ? -19.977 -12.625 23.078 1.00 95.81 203 SER A C 1
ATOM 1662 O O . SER A 1 203 ? -19.704 -13.548 22.315 1.00 95.81 203 SER A O 1
ATOM 1664 N N . GLY A 1 204 ? -19.041 -12.061 23.849 1.00 93.62 204 GLY A N 1
ATOM 1665 C CA . GLY A 1 204 ? -17.644 -12.500 23.884 1.00 93.62 204 GLY A CA 1
ATOM 1666 C C . GLY A 1 204 ? -16.816 -12.074 22.667 1.00 93.62 204 GLY A C 1
ATOM 1667 O O . GLY A 1 204 ? -15.716 -12.580 22.459 1.00 93.62 204 GLY A O 1
ATOM 1668 N N . GLN A 1 205 ? -17.306 -11.142 21.846 1.00 90.31 205 GLN A N 1
ATOM 1669 C CA . GLN A 1 205 ? -16.551 -10.604 20.716 1.00 90.31 205 GLN A CA 1
ATOM 1670 C C . GLN A 1 205 ? -15.640 -9.470 21.182 1.00 90.31 205 GLN A C 1
ATOM 1672 O O . GLN A 1 205 ? -16.080 -8.556 21.877 1.00 90.31 205 GLN A O 1
ATOM 1677 N N . ARG A 1 206 ? -14.370 -9.518 20.773 1.00 89.75 206 ARG A N 1
ATOM 1678 C CA . ARG A 1 206 ? -13.369 -8.501 21.108 1.00 89.75 206 ARG A CA 1
ATOM 1679 C C . ARG A 1 206 ? -13.749 -7.134 20.544 1.00 89.75 206 ARG A C 1
ATOM 1681 O O . ARG A 1 206 ? -14.137 -7.043 19.380 1.00 89.75 206 ARG A O 1
ATOM 1688 N N . LEU A 1 207 ? -13.572 -6.094 21.355 1.00 90.69 207 LEU A N 1
ATOM 1689 C CA . LEU A 1 207 ? -13.768 -4.709 20.942 1.00 90.69 207 LEU A CA 1
ATOM 1690 C C . LEU A 1 207 ? -12.489 -4.118 20.336 1.00 90.69 207 LEU A C 1
ATOM 1692 O O . LEU A 1 207 ? -11.382 -4.371 20.818 1.00 90.69 207 LEU A O 1
ATOM 1696 N N . PHE A 1 208 ? -12.665 -3.288 19.318 1.00 91.50 208 PHE A N 1
ATOM 1697 C CA . PHE A 1 208 ? -11.661 -2.497 18.619 1.00 91.50 208 PHE A CA 1
ATOM 1698 C C . PHE A 1 208 ? -11.982 -1.018 18.777 1.00 91.50 208 PHE A C 1
ATOM 1700 O O . PHE A 1 208 ? -13.144 -0.645 18.947 1.00 91.50 208 PHE A O 1
ATOM 1707 N N . TYR A 1 209 ? -10.955 -0.179 18.690 1.00 91.19 209 TYR A N 1
ATOM 1708 C CA . TYR A 1 209 ? -11.088 1.265 18.784 1.00 91.19 209 TYR A CA 1
ATOM 1709 C C . TYR A 1 209 ? -10.238 1.970 17.736 1.00 91.19 209 TYR A C 1
ATOM 1711 O O . TYR A 1 209 ? -9.067 1.633 17.539 1.00 91.19 209 TYR A O 1
ATOM 1719 N N . LEU A 1 210 ? -10.868 2.926 17.046 1.00 94.81 210 LEU A N 1
ATOM 1720 C CA . LEU A 1 210 ? -10.232 3.778 16.045 1.00 94.81 210 LEU A CA 1
ATOM 1721 C C . LEU A 1 210 ? -9.966 5.142 16.657 1.00 94.81 210 LEU A C 1
ATOM 1723 O O . LEU A 1 210 ? -10.903 5.893 16.947 1.00 94.81 210 LEU A O 1
ATOM 1727 N N . THR A 1 211 ? -8.694 5.462 16.828 1.00 94.56 211 THR A N 1
ATOM 1728 C CA . THR A 1 211 ? -8.248 6.768 17.308 1.00 94.56 211 THR A CA 1
ATOM 1729 C C . THR A 1 211 ? -7.622 7.561 16.182 1.00 94.56 211 THR A C 1
ATOM 1731 O O . THR A 1 211 ? -7.009 6.980 15.293 1.00 94.56 211 THR A O 1
ATOM 1734 N N . GLU A 1 212 ? -7.736 8.878 16.252 1.00 95.38 212 GLU A N 1
ATOM 1735 C CA . GLU A 1 212 ? -7.013 9.821 15.410 1.00 95.38 212 GLU A CA 1
ATOM 1736 C C . GLU A 1 212 ? -6.193 10.752 16.301 1.00 95.38 212 GLU A C 1
ATOM 1738 O O . GLU A 1 212 ? -6.736 11.332 17.244 1.00 95.38 212 GLU A O 1
ATOM 1743 N N . ALA A 1 213 ? -4.914 10.911 15.988 1.00 91.88 213 ALA A N 1
ATOM 1744 C CA . ALA A 1 213 ? -4.063 11.954 16.535 1.00 91.88 213 ALA A CA 1
ATOM 1745 C C . ALA A 1 213 ? -3.751 12.974 15.435 1.00 91.88 213 ALA A C 1
ATOM 1747 O O . ALA A 1 213 ? -3.189 12.624 14.397 1.00 91.88 213 ALA A O 1
ATOM 1748 N N . CYS A 1 214 ? -4.102 14.232 15.674 1.00 87.12 214 CYS A N 1
ATOM 1749 C CA . CYS A 1 214 ? -3.768 15.368 14.820 1.00 87.12 214 CYS A CA 1
ATOM 1750 C C . CYS A 1 214 ? -3.230 16.516 15.694 1.00 87.12 214 CYS A C 1
ATOM 1752 O O . CYS A 1 214 ? -3.410 16.477 16.915 1.00 87.12 214 CYS A O 1
ATOM 1754 N N . PRO A 1 215 ? -2.585 17.548 15.122 1.00 83.50 215 PRO A N 1
ATOM 1755 C CA . PRO A 1 215 ? -2.030 18.652 15.905 1.00 83.50 215 PRO A CA 1
ATOM 1756 C C . PRO A 1 215 ? -3.032 19.219 16.925 1.00 83.50 215 PRO A C 1
ATOM 1758 O O . PRO A 1 215 ? -4.131 19.646 16.568 1.00 83.50 215 PRO A O 1
ATOM 1761 N N . GLY A 1 216 ? -2.662 19.159 18.207 1.00 84.25 216 GLY A N 1
ATOM 1762 C CA . GLY A 1 216 ? -3.450 19.652 19.340 1.00 84.25 216 GLY A CA 1
ATOM 1763 C C . GLY A 1 216 ? -4.637 18.786 19.785 1.00 84.25 216 GLY A C 1
ATOM 1764 O O . GLY A 1 216 ? -5.173 19.035 20.863 1.00 84.25 216 GLY A O 1
ATOM 1765 N N . TRP A 1 217 ? -5.048 17.758 19.031 1.00 90.06 217 TRP A N 1
ATOM 1766 C CA . TRP A 1 217 ? -6.264 16.988 19.335 1.00 90.06 217 TRP A CA 1
ATOM 1767 C C . TRP A 1 217 ? -6.115 15.478 19.148 1.00 90.06 217 TRP A C 1
ATOM 1769 O O . TRP A 1 217 ? -5.563 14.993 18.164 1.00 90.06 217 TRP A O 1
ATOM 1779 N N . MET A 1 218 ? -6.706 14.728 20.075 1.00 92.94 218 MET A N 1
ATOM 1780 C CA . MET A 1 218 ? -6.958 13.302 19.933 1.00 92.94 218 MET A CA 1
ATOM 1781 C C . MET A 1 218 ? -8.462 13.046 19.854 1.00 92.94 218 MET A C 1
ATOM 1783 O O . MET A 1 218 ? -9.241 13.537 20.678 1.00 92.94 218 MET A O 1
ATOM 1787 N N . ARG A 1 219 ? -8.872 12.245 18.871 1.00 95.50 219 ARG A N 1
ATOM 1788 C CA . ARG A 1 219 ? -10.271 11.879 18.640 1.00 95.50 219 ARG A CA 1
ATOM 1789 C C . ARG A 1 219 ? -10.456 10.372 18.711 1.00 95.50 219 ARG A C 1
ATOM 1791 O O . ARG A 1 219 ? -9.596 9.611 18.274 1.00 95.50 219 ARG A O 1
ATOM 1798 N N . ILE A 1 220 ? -11.595 9.941 19.240 1.00 95.50 220 ILE A N 1
ATOM 1799 C CA . ILE A 1 220 ? -12.051 8.549 19.159 1.00 95.50 220 ILE A CA 1
ATOM 1800 C C . ILE A 1 220 ? -13.206 8.521 18.173 1.00 95.50 220 ILE A C 1
ATOM 1802 O O . ILE A 1 220 ? -14.220 9.176 18.393 1.00 95.50 220 ILE A O 1
ATOM 1806 N N . TRP A 1 221 ? -13.055 7.763 17.096 1.00 96.88 221 TRP A N 1
ATOM 1807 C CA . TRP A 1 221 ? -14.026 7.704 16.005 1.00 96.88 221 TRP A CA 1
ATOM 1808 C C . TRP A 1 221 ? -14.932 6.482 16.069 1.00 96.88 221 TRP A C 1
ATOM 1810 O O . TRP A 1 221 ? -16.025 6.488 15.510 1.00 96.88 221 TRP A O 1
ATOM 1820 N N . TYR A 1 222 ? -14.473 5.415 16.715 1.00 95.56 222 TYR A N 1
ATOM 1821 C CA . TYR A 1 222 ? -15.188 4.150 16.729 1.00 95.56 222 TYR A CA 1
ATOM 1822 C C . TYR A 1 222 ? -14.787 3.301 17.932 1.00 95.56 222 TYR A C 1
ATOM 1824 O O . TYR A 1 222 ? -13.605 3.248 18.275 1.00 95.56 222 TYR A O 1
ATOM 1832 N N . VAL A 1 223 ? -15.774 2.619 18.518 1.00 94.25 223 VAL A N 1
ATOM 1833 C CA . VAL A 1 223 ? -15.612 1.514 19.469 1.00 94.25 223 VAL A CA 1
ATOM 1834 C C . VAL A 1 223 ? -16.642 0.443 19.109 1.00 94.25 223 VAL A C 1
ATOM 1836 O O . VAL A 1 223 ? -17.839 0.725 19.113 1.00 94.25 223 VAL A O 1
ATOM 1839 N N . GLY A 1 224 ? -16.205 -0.774 18.795 1.00 93.12 224 GLY A N 1
ATOM 1840 C CA . GLY A 1 224 ? -17.116 -1.858 18.413 1.00 93.12 224 GLY A CA 1
ATOM 1841 C C . GLY A 1 224 ? -16.390 -3.144 18.028 1.00 93.12 224 GLY A C 1
ATOM 1842 O O . GLY A 1 224 ? -15.218 -3.303 18.344 1.00 93.12 224 GLY A O 1
ATOM 1843 N N . VAL A 1 225 ? -17.082 -4.097 17.402 1.00 91.44 225 VAL A N 1
ATOM 1844 C CA . VAL A 1 225 ? -16.542 -5.447 17.115 1.00 91.44 225 VAL A CA 1
ATOM 1845 C C . VAL A 1 225 ? -15.989 -5.616 15.699 1.00 91.44 225 VAL A C 1
ATOM 1847 O O . VAL A 1 225 ? -15.333 -6.618 15.396 1.00 91.44 225 VAL A O 1
ATOM 1850 N N . GLU A 1 226 ? -16.236 -4.642 14.827 1.00 88.75 226 GLU A N 1
ATOM 1851 C CA . GLU A 1 226 ? -15.625 -4.550 13.510 1.00 88.75 226 GLU A CA 1
ATOM 1852 C C . GLU A 1 226 ? -14.214 -3.951 13.628 1.00 88.75 226 GLU A C 1
ATOM 1854 O O . GLU A 1 226 ? -13.967 -3.051 14.425 1.00 88.75 226 GLU A O 1
ATOM 1859 N N . GLY A 1 227 ? -13.261 -4.457 12.843 1.00 78.12 227 GLY A N 1
ATOM 1860 C CA . GLY A 1 227 ? -11.891 -3.925 12.864 1.00 78.12 227 GLY A CA 1
ATOM 1861 C C . GLY A 1 227 ? -10.771 -4.930 12.626 1.00 78.12 227 GLY A C 1
ATOM 1862 O O . GLY A 1 227 ? -9.619 -4.555 12.445 1.00 78.12 227 GLY A O 1
ATOM 1863 N N . ARG A 1 228 ? -11.097 -6.219 12.534 1.00 79.12 228 ARG A N 1
ATOM 1864 C CA . ARG A 1 228 ? -10.131 -7.246 12.105 1.00 79.12 228 ARG A CA 1
ATOM 1865 C C . ARG A 1 228 ? -9.744 -7.152 10.630 1.00 79.12 228 ARG A C 1
ATOM 1867 O O . ARG A 1 228 ? -8.753 -7.735 10.228 1.00 79.12 228 ARG A O 1
ATOM 1874 N N . ASN A 1 229 ? -10.547 -6.476 9.819 1.00 85.50 229 ASN A N 1
ATOM 1875 C CA . ASN A 1 229 ? -10.390 -6.445 8.372 1.00 85.50 229 ASN A CA 1
ATOM 1876 C C . ASN A 1 229 ? -9.811 -5.086 7.938 1.00 85.50 229 ASN A C 1
ATOM 1878 O O . ASN A 1 229 ? -10.317 -4.036 8.349 1.00 85.50 229 ASN A O 1
ATOM 1882 N N . TYR A 1 230 ? -8.766 -5.132 7.108 1.00 88.06 230 TYR A N 1
ATOM 1883 C CA . TYR A 1 230 ? -8.096 -3.946 6.580 1.00 88.06 230 TYR A CA 1
ATOM 1884 C C . TYR A 1 230 ? -9.033 -3.068 5.738 1.00 88.06 230 TYR A C 1
ATOM 1886 O O . TYR A 1 230 ? -9.099 -1.864 5.970 1.00 88.06 230 TYR A O 1
ATOM 1894 N N . ASP A 1 231 ? -9.822 -3.651 4.834 1.00 89.62 231 ASP A N 1
ATOM 1895 C CA . ASP A 1 231 ? -10.777 -2.930 3.979 1.00 89.62 231 ASP A CA 1
ATOM 1896 C C . ASP A 1 231 ? -11.820 -2.175 4.793 1.00 89.62 231 ASP A C 1
ATOM 1898 O O . ASP A 1 231 ? -12.200 -1.054 4.449 1.00 89.62 231 ASP A O 1
ATOM 1902 N N . TRP A 1 232 ? -12.291 -2.774 5.890 1.00 92.19 232 TRP A N 1
ATOM 1903 C CA . TRP A 1 232 ? -13.191 -2.096 6.815 1.00 92.19 232 TRP A CA 1
ATOM 1904 C C . TRP A 1 232 ? -12.506 -0.873 7.431 1.00 92.19 232 TRP A C 1
ATOM 1906 O O . TRP A 1 232 ? -13.086 0.214 7.430 1.00 92.19 232 TRP A O 1
ATOM 1916 N N . ALA A 1 233 ? -11.268 -1.031 7.914 1.00 92.81 233 ALA A N 1
ATOM 1917 C CA . ALA A 1 233 ? -10.511 0.048 8.546 1.00 92.81 233 ALA A CA 1
ATOM 1918 C C . ALA A 1 233 ? -10.228 1.181 7.549 1.00 92.81 233 ALA A C 1
ATOM 1920 O O . ALA A 1 233 ? -10.522 2.346 7.819 1.00 92.81 233 ALA A O 1
ATOM 1921 N N . ARG A 1 234 ? -9.758 0.821 6.353 1.00 94.06 234 ARG A N 1
ATOM 1922 C CA . ARG A 1 234 ? -9.503 1.721 5.228 1.00 94.06 234 ARG A CA 1
ATOM 1923 C C . ARG A 1 234 ? -10.751 2.507 4.839 1.00 94.06 234 ARG A C 1
ATOM 1925 O O . ARG A 1 234 ? -10.695 3.731 4.698 1.00 94.06 234 ARG A O 1
ATOM 1932 N N . ARG A 1 235 ? -11.886 1.820 4.684 1.00 94.50 235 ARG A N 1
ATOM 1933 C CA . ARG A 1 235 ? -13.172 2.447 4.357 1.00 94.50 235 ARG A CA 1
ATOM 1934 C C . ARG A 1 235 ? -13.600 3.413 5.451 1.00 94.50 235 ARG A C 1
ATOM 1936 O O . ARG A 1 235 ? -13.931 4.551 5.139 1.00 94.50 235 ARG A O 1
ATOM 1943 N N . ARG A 1 236 ? -13.525 3.000 6.720 1.00 96.00 236 ARG A N 1
ATOM 1944 C CA . ARG A 1 236 ? -13.891 3.846 7.861 1.00 96.00 236 ARG A CA 1
ATOM 1945 C C . ARG A 1 236 ? -13.057 5.125 7.909 1.00 96.00 236 ARG A C 1
ATOM 1947 O O . ARG A 1 236 ? -13.630 6.200 8.044 1.00 96.00 236 ARG A O 1
ATOM 1954 N N . VAL A 1 237 ? -11.734 5.026 7.766 1.00 96.56 237 VAL A N 1
ATOM 1955 C CA . VAL A 1 237 ? -10.843 6.201 7.748 1.00 96.56 237 VAL A CA 1
ATOM 1956 C C . VAL A 1 237 ? -11.161 7.105 6.558 1.00 96.56 237 VAL A C 1
ATOM 1958 O O . VAL A 1 237 ? -11.269 8.316 6.716 1.00 96.56 237 VAL A O 1
ATOM 1961 N N . THR A 1 238 ? -11.404 6.534 5.380 1.00 95.56 238 THR A N 1
ATOM 1962 C CA . THR A 1 238 ? -11.769 7.316 4.190 1.00 95.56 238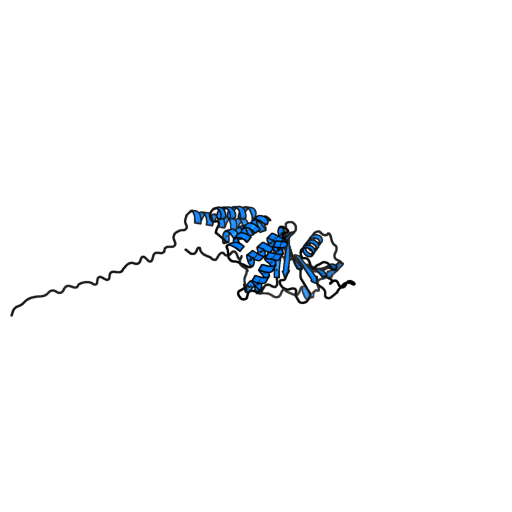 THR A CA 1
ATOM 1963 C C . THR A 1 238 ? -13.105 8.045 4.376 1.00 95.56 238 THR A C 1
ATOM 1965 O O . THR A 1 238 ? -13.228 9.212 4.018 1.00 95.56 238 THR A O 1
ATOM 1968 N N . GLU A 1 239 ? -14.106 7.399 4.974 1.00 96.38 239 GLU A N 1
ATOM 1969 C CA . GLU A 1 239 ? -15.395 8.022 5.293 1.00 96.38 239 GLU A CA 1
ATOM 1970 C C . GLU A 1 239 ? -15.259 9.145 6.332 1.00 96.38 239 GLU A C 1
ATOM 1972 O O . GLU A 1 239 ? -15.933 10.168 6.216 1.00 96.38 239 GLU A O 1
ATOM 1977 N N . ILE A 1 240 ? -14.369 8.987 7.317 1.00 96.81 240 ILE A N 1
ATOM 1978 C CA . ILE A 1 240 ? -14.033 10.038 8.288 1.00 96.81 240 ILE A CA 1
ATOM 1979 C C . ILE A 1 240 ? -13.444 11.261 7.576 1.00 96.81 240 ILE A C 1
ATOM 1981 O O . ILE A 1 240 ? -13.913 12.378 7.792 1.00 96.81 240 ILE A O 1
ATOM 1985 N N . LEU A 1 241 ? -12.482 11.055 6.671 1.00 95.62 241 LEU A N 1
ATOM 1986 C CA . LEU A 1 241 ? -11.885 12.134 5.872 1.00 95.62 241 LEU A CA 1
ATOM 1987 C C . LEU A 1 241 ? -12.900 12.811 4.935 1.00 95.62 241 LEU A C 1
ATOM 1989 O O . LEU A 1 241 ? -12.735 13.973 4.581 1.00 95.62 241 LEU A O 1
ATOM 1993 N N . GLN A 1 242 ? -13.978 12.111 4.575 1.00 95.19 242 GLN A N 1
ATOM 1994 C CA . GLN A 1 242 ? -15.118 12.644 3.820 1.00 95.19 242 GLN A CA 1
ATOM 1995 C C . GLN A 1 242 ? -16.192 13.289 4.715 1.00 95.19 242 GLN A C 1
ATOM 1997 O O . GLN A 1 242 ? -17.285 13.582 4.233 1.00 95.19 242 GLN A O 1
ATOM 2002 N N . SER A 1 243 ? -15.919 13.475 6.011 1.00 95.19 243 SER A N 1
ATOM 2003 C CA . SER A 1 243 ? -16.853 14.048 6.993 1.00 95.19 243 SER A CA 1
ATOM 2004 C C . SER A 1 243 ? -18.186 13.293 7.117 1.00 95.19 243 SER A C 1
ATOM 2006 O O . SER A 1 243 ? -19.205 13.875 7.478 1.00 95.19 243 SER A O 1
ATOM 2008 N N . LYS A 1 244 ? -18.197 11.982 6.840 1.00 97.00 244 LYS A N 1
ATOM 2009 C CA . LYS A 1 244 ? -19.400 11.133 6.963 1.00 97.00 244 LYS A CA 1
ATOM 2010 C C . LYS A 1 244 ? -19.665 10.643 8.386 1.00 97.00 244 LYS A C 1
ATOM 2012 O O . LYS A 1 244 ? -20.714 10.063 8.646 1.00 97.00 244 LYS A O 1
ATOM 2017 N N . HIS A 1 245 ? -18.713 10.848 9.290 1.00 96.31 245 HIS A N 1
ATOM 2018 C CA . HIS A 1 245 ? -18.796 10.448 10.690 1.00 96.31 245 HIS A CA 1
ATOM 2019 C C . HIS A 1 245 ? -18.466 11.637 11.585 1.00 96.31 245 HIS A C 1
ATOM 2021 O O . HIS A 1 245 ? -17.776 12.567 11.169 1.00 96.31 245 HIS A O 1
ATOM 2027 N N . THR A 1 246 ? -18.916 11.572 12.834 1.00 96.00 246 THR A N 1
ATOM 2028 C CA . THR A 1 246 ? -18.527 12.492 13.906 1.00 96.00 246 THR A CA 1
ATOM 2029 C C . THR A 1 246 ? -17.759 11.726 14.980 1.00 96.00 246 THR A C 1
ATOM 2031 O O . THR A 1 246 ? -18.115 10.580 15.269 1.00 96.00 246 THR A O 1
ATOM 2034 N N . PRO A 1 247 ? -16.727 12.323 15.596 1.00 96.56 247 PRO A N 1
ATOM 2035 C CA . PRO A 1 247 ? -15.989 11.657 16.658 1.00 96.56 247 PRO A CA 1
ATOM 2036 C C . PRO A 1 247 ? -16.889 11.428 17.882 1.00 96.56 247 PRO A C 1
ATOM 2038 O O . PRO A 1 247 ? -17.684 12.288 18.253 1.00 96.56 247 PRO A O 1
ATOM 2041 N N . LEU A 1 248 ? -16.731 10.273 18.527 1.00 96.81 248 LEU A N 1
ATOM 2042 C CA . LEU A 1 248 ? -17.384 9.922 19.792 1.00 96.81 248 LEU A CA 1
ATOM 2043 C C . LEU A 1 248 ? -16.796 10.716 20.962 1.00 96.81 248 LEU A C 1
ATOM 2045 O O . LEU A 1 248 ? -17.498 11.072 21.903 1.00 96.81 248 LEU A O 1
ATOM 2049 N N . VAL A 1 249 ? -15.486 10.966 20.906 1.00 95.38 249 VAL A N 1
ATOM 2050 C CA . VAL A 1 249 ? -14.740 11.729 21.910 1.00 95.38 249 VAL A CA 1
ATOM 2051 C C . VAL A 1 249 ? -13.755 12.637 21.196 1.00 95.38 249 VAL A C 1
ATOM 2053 O O . VAL A 1 249 ? -13.081 12.207 20.260 1.00 95.38 249 VAL A O 1
ATOM 2056 N N . VAL A 1 250 ? -13.630 13.869 21.682 1.00 94.88 250 VAL A N 1
ATOM 2057 C CA . VAL A 1 250 ? -12.587 14.818 21.291 1.00 94.88 250 VAL A CA 1
ATOM 2058 C C . VAL A 1 250 ? -11.934 15.327 22.564 1.00 94.88 250 VAL A C 1
ATOM 2060 O O . VAL A 1 250 ? -12.624 15.789 23.471 1.00 94.88 250 VAL A O 1
ATOM 2063 N N . LYS A 1 251 ? -10.611 15.225 22.650 1.00 92.00 251 LYS A N 1
ATOM 2064 C CA . LYS A 1 251 ? -9.839 15.761 23.771 1.00 92.00 251 LYS A CA 1
ATOM 2065 C C . LYS A 1 251 ? -8.531 16.373 23.274 1.00 92.00 251 LYS A C 1
ATOM 2067 O O . LYS A 1 251 ? -8.030 15.926 22.241 1.00 92.00 251 LYS A O 1
ATOM 2072 N N . PRO A 1 252 ? -7.976 17.377 23.965 1.00 87.81 252 PRO A N 1
ATOM 2073 C CA . PRO A 1 252 ? -6.661 17.891 23.614 1.00 87.81 252 PRO A CA 1
ATOM 2074 C C . PRO A 1 252 ? -5.611 16.781 23.735 1.00 87.81 252 PRO A C 1
ATOM 2076 O O . PRO A 1 252 ? -5.740 15.881 24.577 1.00 87.81 252 PRO A O 1
ATOM 2079 N N . VAL A 1 253 ? -4.582 16.830 22.888 1.00 78.06 253 VAL A N 1
ATOM 2080 C CA . VAL A 1 253 ? -3.376 16.023 23.119 1.00 78.06 253 VAL A CA 1
ATOM 2081 C C . VAL A 1 253 ? -2.748 16.518 24.430 1.00 78.06 253 VAL A C 1
ATOM 2083 O O . VAL A 1 253 ? -2.632 17.731 24.610 1.00 78.06 253 VAL A O 1
ATOM 2086 N N . PRO A 1 254 ? -2.413 15.626 25.380 1.00 67.25 254 PRO A N 1
ATOM 2087 C CA . PRO A 1 254 ? -1.729 16.023 26.607 1.00 67.25 254 PRO A CA 1
ATOM 2088 C C . PRO A 1 254 ? -0.471 16.861 26.304 1.00 67.25 254 PRO A C 1
ATOM 2090 O O . PRO A 1 254 ? 0.295 16.511 25.412 1.00 67.25 254 PRO A O 1
ATOM 2093 N N . LEU A 1 255 ? -0.271 17.980 27.013 1.00 56.34 255 LEU A N 1
ATOM 2094 C CA . LEU A 1 255 ? 0.827 18.943 26.774 1.00 56.34 255 LEU A CA 1
ATOM 2095 C C . LEU A 1 255 ? 2.235 18.316 26.852 1.00 56.34 255 LEU A C 1
ATOM 2097 O O . LEU A 1 255 ? 3.187 18.837 26.282 1.00 56.34 255 LEU A O 1
ATOM 2101 N N . ASP A 1 256 ? 2.374 17.191 27.545 1.00 54.75 256 ASP A N 1
ATOM 2102 C CA . ASP A 1 256 ? 3.589 16.383 27.664 1.00 54.75 256 ASP A CA 1
ATOM 2103 C C . ASP A 1 256 ? 3.915 15.555 26.404 1.00 54.75 256 ASP A C 1
ATOM 2105 O O . ASP A 1 256 ? 5.053 15.116 26.242 1.00 54.75 256 ASP A O 1
ATOM 2109 N N . LEU A 1 257 ? 2.968 15.395 25.473 1.00 49.94 257 LEU A N 1
ATOM 2110 C CA . LEU A 1 257 ? 3.184 14.756 24.167 1.00 49.94 257 LEU A CA 1
ATOM 2111 C C . LEU A 1 257 ? 3.696 15.724 23.088 1.00 49.94 257 LEU A C 1
ATOM 2113 O O . LEU A 1 257 ? 4.331 15.258 22.146 1.00 49.94 257 LEU A O 1
ATOM 2117 N N . ASP A 1 258 ? 3.525 17.043 23.245 1.00 43.34 258 ASP A N 1
ATOM 2118 C CA . ASP A 1 258 ? 4.192 18.043 22.383 1.00 43.34 258 ASP A CA 1
ATOM 2119 C C . ASP A 1 258 ? 5.721 18.064 22.608 1.00 43.34 258 ASP A C 1
ATOM 2121 O O . ASP A 1 258 ? 6.484 18.497 21.744 1.00 43.34 258 ASP A O 1
ATOM 2125 N N . LEU A 1 259 ? 6.182 17.563 23.764 1.00 38.28 259 LEU A N 1
ATOM 2126 C CA . LEU A 1 259 ? 7.597 17.438 24.137 1.00 38.28 259 LEU A CA 1
ATOM 2127 C C . LEU A 1 259 ? 8.209 16.079 23.790 1.00 38.28 259 LEU A C 1
ATOM 2129 O O . LEU A 1 259 ? 9.433 15.927 23.861 1.00 38.28 259 LEU A O 1
ATOM 2133 N N . LEU A 1 260 ? 7.397 15.104 23.373 1.00 38.50 260 LEU A N 1
ATOM 2134 C CA . LEU A 1 260 ? 7.902 13.907 22.717 1.00 38.50 260 LEU A CA 1
ATOM 2135 C C . LEU A 1 260 ? 8.305 14.300 21.297 1.00 38.50 260 LEU A C 1
ATOM 2137 O O . LEU A 1 260 ? 7.638 13.977 20.315 1.00 38.50 260 LEU A O 1
ATOM 2141 N N . GLN A 1 261 ? 9.453 14.981 21.188 1.00 34.03 261 GLN A N 1
ATOM 2142 C CA . GLN A 1 261 ? 10.268 14.836 19.995 1.00 34.03 261 GLN A CA 1
ATOM 2143 C C . GLN A 1 261 ? 10.337 13.340 19.738 1.00 34.03 261 GLN A C 1
ATOM 2145 O O . GLN A 1 261 ? 10.807 12.593 20.601 1.00 34.03 261 GLN A O 1
ATOM 2150 N N . VAL A 1 262 ? 9.804 12.910 18.590 1.00 32.47 262 VAL A N 1
ATOM 2151 C CA . VAL A 1 262 ? 10.059 11.575 18.057 1.00 32.47 262 VAL A CA 1
ATOM 2152 C C . VAL A 1 262 ? 11.550 11.367 18.281 1.00 32.47 262 VAL A C 1
ATOM 2154 O O . VAL A 1 262 ? 12.319 12.174 17.744 1.00 32.47 262 VAL A O 1
ATOM 2157 N N . PRO A 1 263 ? 11.968 10.420 19.148 1.00 27.45 263 PRO A N 1
ATOM 2158 C CA . PRO A 1 263 ? 13.374 10.241 19.433 1.00 27.45 263 PRO A CA 1
ATOM 2159 C C . PRO A 1 263 ? 14.049 10.165 18.087 1.00 27.45 263 PRO A C 1
ATOM 2161 O O . PRO A 1 263 ? 13.536 9.464 17.210 1.00 27.45 263 PRO A O 1
ATOM 2164 N N . GLY A 1 264 ? 15.112 10.948 17.912 1.00 34.81 264 GLY A N 1
ATOM 2165 C CA . GLY A 1 264 ? 15.970 10.866 16.751 1.00 34.81 264 GLY A CA 1
ATOM 2166 C C . GLY A 1 264 ? 16.454 9.430 16.617 1.00 34.81 264 GLY A C 1
ATOM 2167 O O . GLY A 1 264 ? 17.556 9.087 17.026 1.00 34.81 264 GLY A O 1
ATOM 2168 N N . GLY A 1 265 ? 15.631 8.587 16.001 1.00 27.19 265 GLY A N 1
ATOM 2169 C CA . GLY A 1 265 ? 16.102 7.619 15.066 1.00 27.19 265 GLY A CA 1
ATOM 2170 C C . GLY A 1 265 ? 16.822 8.485 14.068 1.00 27.19 265 GLY A C 1
ATOM 2171 O O . GLY A 1 265 ? 16.209 9.137 13.225 1.00 27.19 265 GLY A O 1
ATOM 2172 N N . THR A 1 266 ? 18.139 8.538 14.206 1.00 28.23 266 THR A N 1
ATOM 2173 C CA . THR A 1 266 ? 18.992 8.496 13.042 1.00 28.23 266 THR A CA 1
ATOM 2174 C C . THR A 1 266 ? 18.306 7.509 12.101 1.00 28.23 266 THR A C 1
ATOM 2176 O O . THR A 1 266 ? 18.386 6.297 12.296 1.00 28.23 266 THR A O 1
ATOM 2179 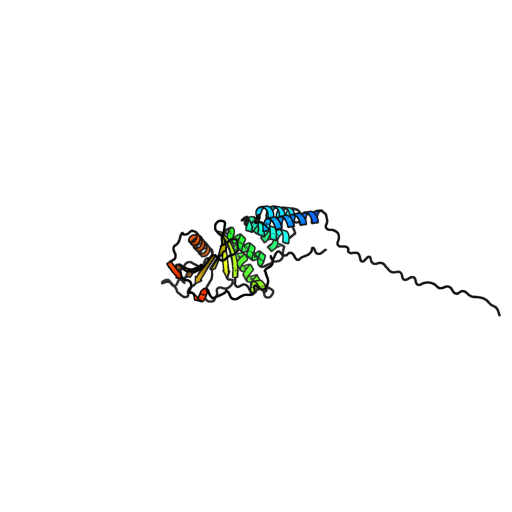N N . LEU A 1 267 ? 17.531 8.021 11.140 1.00 32.84 267 LEU A N 1
ATOM 2180 C CA . LEU A 1 267 ? 17.347 7.334 9.882 1.00 32.84 267 LEU A CA 1
ATOM 2181 C C . LEU A 1 267 ? 18.787 7.106 9.459 1.00 32.84 267 LEU A C 1
ATOM 2183 O O . LEU A 1 267 ? 19.507 8.060 9.158 1.00 32.84 267 LEU A O 1
ATOM 2187 N N . ALA A 1 268 ? 19.258 5.883 9.683 1.00 28.09 268 ALA A N 1
ATOM 2188 C CA . ALA A 1 268 ? 20.580 5.453 9.309 1.00 28.09 268 ALA A CA 1
ATOM 2189 C C . ALA A 1 268 ? 20.683 5.713 7.810 1.00 28.09 268 ALA A C 1
ATOM 2191 O O . ALA A 1 268 ? 20.155 4.949 7.014 1.00 28.09 268 ALA A O 1
ATOM 2192 N N . GLY A 1 269 ? 21.273 6.855 7.460 1.00 27.22 269 GLY A N 1
ATOM 2193 C CA . GLY A 1 269 ? 21.264 7.373 6.107 1.00 27.22 269 GLY A CA 1
ATOM 2194 C C . GLY A 1 269 ? 19.866 7.699 5.582 1.00 27.22 269 GLY A C 1
ATOM 2195 O O . GLY A 1 269 ? 18.831 7.166 5.973 1.00 27.22 269 GLY A O 1
ATOM 2196 N N . LYS A 1 270 ? 19.851 8.585 4.597 1.00 24.14 270 LYS A N 1
ATOM 2197 C CA . LYS A 1 270 ? 18.827 8.555 3.560 1.00 24.14 270 LYS A CA 1
ATOM 2198 C C . LYS A 1 270 ? 18.590 7.082 3.161 1.00 24.14 270 LYS A C 1
ATOM 2200 O O . LYS A 1 270 ? 19.581 6.415 2.863 1.00 24.14 270 LYS A O 1
ATOM 2205 N N . PRO A 1 271 ? 17.354 6.597 2.976 1.00 30.22 271 PRO A N 1
ATOM 2206 C CA . PRO A 1 271 ? 17.137 5.832 1.770 1.00 30.22 271 PRO A CA 1
ATOM 2207 C C . PRO A 1 271 ? 17.319 6.858 0.653 1.00 30.22 271 PRO A C 1
ATOM 2209 O O . PRO A 1 271 ? 16.405 7.610 0.315 1.00 30.22 271 PRO A O 1
ATOM 2212 N N . THR A 1 272 ? 18.553 6.993 0.156 1.00 30.56 272 THR A N 1
ATOM 2213 C CA . THR A 1 272 ? 18.726 7.396 -1.237 1.00 30.56 272 THR A CA 1
ATOM 2214 C C . THR A 1 272 ? 17.733 6.565 -2.012 1.00 30.56 272 THR A C 1
ATOM 2216 O O . THR A 1 272 ? 17.672 5.366 -1.745 1.00 30.56 272 THR A O 1
ATOM 2219 N N . ASP A 1 273 ? 16.951 7.206 -2.874 1.00 33.81 273 ASP A N 1
ATOM 2220 C CA . ASP A 1 273 ? 16.172 6.550 -3.912 1.00 33.81 273 ASP A CA 1
ATOM 2221 C C . ASP A 1 273 ? 16.790 5.188 -4.235 1.00 33.81 273 ASP A C 1
ATOM 2223 O O . ASP A 1 273 ? 17.840 5.122 -4.875 1.00 33.81 273 ASP A O 1
ATOM 2227 N N . GLU A 1 274 ? 16.198 4.098 -3.732 1.00 35.59 274 GLU A N 1
ATOM 2228 C CA . GLU A 1 274 ? 16.601 2.742 -4.103 1.00 35.59 274 GLU A CA 1
ATOM 2229 C C . GLU A 1 274 ? 16.025 2.471 -5.496 1.00 35.59 274 GLU A C 1
ATOM 2231 O O . GLU A 1 274 ? 15.235 1.567 -5.744 1.00 35.59 274 GLU A O 1
ATOM 2236 N N . ASN A 1 275 ? 16.421 3.330 -6.429 1.00 31.44 275 ASN A N 1
ATOM 2237 C CA . ASN A 1 275 ? 16.719 2.933 -7.775 1.00 31.44 275 ASN A CA 1
ATOM 2238 C C . ASN A 1 275 ? 17.995 2.082 -7.645 1.00 31.44 275 ASN A C 1
ATOM 2240 O O . ASN A 1 275 ? 18.995 2.582 -7.122 1.00 31.44 275 ASN A O 1
ATOM 2244 N N . PRO A 1 276 ? 18.014 0.812 -8.074 1.00 31.55 276 PRO A N 1
ATOM 2245 C CA . PRO A 1 276 ? 19.236 0.032 -8.182 1.00 31.55 276 PRO A CA 1
ATOM 2246 C C . PRO A 1 276 ? 20.059 0.590 -9.354 1.00 31.55 276 PRO A C 1
ATOM 2248 O O . PRO A 1 276 ? 20.216 -0.029 -10.402 1.00 31.55 276 PRO A O 1
ATOM 2251 N N . GLN A 1 277 ? 20.558 1.811 -9.191 1.00 35.28 277 GLN A N 1
ATOM 2252 C CA . GLN A 1 277 ? 21.555 2.447 -10.031 1.00 35.28 277 GLN A CA 1
ATOM 2253 C C . GLN A 1 277 ? 22.883 2.378 -9.298 1.00 35.28 277 GLN A C 1
ATOM 2255 O O . GLN A 1 277 ? 23.325 3.302 -8.627 1.00 35.28 277 GLN A O 1
ATOM 2260 N N . GLY A 1 278 ? 23.485 1.207 -9.426 1.00 30.39 278 GLY A N 1
ATOM 2261 C CA . GLY A 1 278 ? 24.836 0.907 -8.979 1.00 30.39 278 GLY A CA 1
ATOM 2262 C C . GLY A 1 278 ? 25.350 -0.398 -9.580 1.00 30.39 278 GLY A C 1
ATOM 2263 O O . GLY A 1 278 ? 26.237 -1.021 -9.016 1.00 30.39 278 GLY A O 1
ATOM 2264 N N . ALA A 1 279 ? 24.771 -0.841 -10.697 1.00 29.72 279 ALA A N 1
ATOM 2265 C CA . ALA A 1 279 ? 25.424 -1.779 -11.587 1.00 29.72 279 ALA A CA 1
ATOM 2266 C C . ALA A 1 279 ? 25.784 -0.973 -12.831 1.00 29.72 279 ALA A C 1
ATOM 2268 O O . ALA A 1 279 ? 24.927 -0.685 -13.667 1.00 29.72 279 ALA A O 1
ATOM 2269 N N . GLU A 1 280 ? 27.052 -0.571 -12.921 1.00 28.83 280 GLU A N 1
ATOM 2270 C CA . GLU A 1 280 ? 27.662 -0.359 -14.229 1.00 28.83 280 GLU A CA 1
ATOM 2271 C C . GLU A 1 280 ? 27.293 -1.551 -15.127 1.00 28.83 280 GLU A C 1
ATOM 2273 O O . GLU A 1 280 ? 27.188 -2.679 -14.619 1.00 28.83 280 GLU A O 1
ATOM 2278 N N . PRO A 1 281 ? 27.084 -1.348 -16.438 1.00 28.69 281 PRO A N 1
ATOM 2279 C CA . PRO A 1 281 ? 27.040 -2.477 -17.347 1.00 28.69 281 PRO A CA 1
ATOM 2280 C C . PRO A 1 281 ? 28.342 -3.250 -17.130 1.00 28.69 281 PRO A C 1
ATOM 2282 O O . PRO A 1 281 ? 29.431 -2.742 -17.401 1.00 28.69 281 PRO A O 1
ATOM 2285 N N . LYS A 1 282 ? 28.249 -4.458 -16.564 1.00 31.02 282 LYS A N 1
ATOM 2286 C CA . LYS A 1 282 ? 29.370 -5.385 -16.646 1.00 31.02 282 LYS A CA 1
ATOM 2287 C C . LYS A 1 282 ? 29.589 -5.596 -18.140 1.00 31.02 282 LYS A C 1
ATOM 2289 O O . LYS A 1 282 ? 28.683 -6.088 -18.811 1.00 31.02 282 LYS A O 1
ATOM 2294 N N . LYS A 1 283 ? 30.739 -5.106 -18.606 1.00 34.69 283 LYS A N 1
ATOM 2295 C CA . LYS A 1 283 ? 31.313 -5.391 -19.920 1.00 34.69 283 LYS A CA 1
ATOM 2296 C C . LYS A 1 283 ? 31.223 -6.880 -20.238 1.00 34.69 283 LYS A C 1
ATOM 2298 O O . LYS A 1 283 ? 31.391 -7.683 -19.287 1.00 34.69 283 LYS A O 1
#

Foldseek 3Di:
DDDDDDDDDDDDDDDPDPPPPPDPDPDDPDPVVVVLVVLLVVLVVCVVVLVLVVSLVSLVVSCVVVVPPLLSLQSNLVSCVSVVVLVSNLVSLVCCCVPNDVDLVSLLSNLQSCVSVVNVVSNVVSLVVSLVLLPDPPHDPVSVPDQWGFRYWADDPPFKIKTWIWGNDDPPFATKIKIFIATPVRHTAKIKIKGWDPDADPVRATWIWIWMDGAFKIFTFDIDRPGNDPVVVVVSVSCVSVVVGDTPDMDTDPPVVVVPPVPPPPPVDPPPPPSVPPDDPPD

pLDDT: mean 80.55, std 22.96, range [24.14, 98.5]